Protein AF-A0A2N7IDC4-F1 (afdb_monomer_lite)

Structure (mmCIF, N/CA/C/O backbone):
data_AF-A0A2N7IDC4-F1
#
_entry.id   AF-A0A2N7IDC4-F1
#
loop_
_atom_site.group_PDB
_atom_site.id
_atom_site.type_symbol
_atom_site.label_atom_id
_atom_site.label_alt_id
_atom_site.label_comp_id
_atom_site.label_asym_id
_atom_site.label_entity_id
_atom_site.label_seq_id
_atom_site.pdbx_PDB_ins_code
_atom_site.Cartn_x
_atom_site.Cartn_y
_atom_site.Cartn_z
_atom_site.occupancy
_atom_site.B_iso_or_equiv
_atom_site.auth_seq_id
_atom_site.auth_comp_id
_atom_site.auth_asym_id
_atom_site.auth_atom_id
_atom_site.pdbx_PDB_model_num
ATOM 1 N N . MET A 1 1 ? -10.363 11.374 -8.479 1.00 53.75 1 MET A N 1
ATOM 2 C CA . MET A 1 1 ? -8.932 11.051 -8.692 1.00 53.75 1 MET A CA 1
ATOM 3 C C . MET A 1 1 ? -8.139 11.766 -7.605 1.00 53.75 1 MET A C 1
ATOM 5 O O . MET A 1 1 ? -8.454 12.922 -7.356 1.00 53.75 1 MET A O 1
ATOM 9 N N . LEU A 1 2 ? -7.198 11.102 -6.926 1.00 65.31 2 LEU A N 1
ATOM 10 C CA . LEU A 1 2 ? -6.399 11.725 -5.856 1.00 65.31 2 LEU A CA 1
ATOM 11 C C . LEU A 1 2 ? -5.369 12.713 -6.419 1.00 65.31 2 LEU A C 1
ATOM 13 O O . LEU A 1 2 ? -4.877 12.522 -7.534 1.00 65.31 2 LEU A O 1
ATOM 17 N N . SER A 1 3 ? -5.043 13.756 -5.651 1.00 70.81 3 SER A N 1
ATOM 18 C CA . SER A 1 3 ? -3.990 14.709 -6.014 1.00 70.81 3 SER A CA 1
ATOM 19 C C . SER A 1 3 ? -2.608 14.045 -5.956 1.00 70.81 3 SER A C 1
ATOM 21 O O . SER A 1 3 ? -2.391 13.073 -5.231 1.00 70.81 3 SER A O 1
ATOM 23 N N . ILE A 1 4 ? -1.648 14.584 -6.712 1.00 60.53 4 ILE A N 1
ATOM 24 C CA . ILE A 1 4 ? -0.257 14.095 -6.724 1.00 60.53 4 ILE A CA 1
ATOM 25 C C . ILE A 1 4 ? 0.384 14.217 -5.325 1.00 60.53 4 ILE A C 1
ATOM 27 O O . ILE A 1 4 ? 1.163 13.346 -4.942 1.00 60.53 4 ILE A O 1
ATOM 31 N N . GLY A 1 5 ? -0.005 15.236 -4.547 1.00 64.62 5 GLY A N 1
ATOM 32 C CA . GLY A 1 5 ? 0.456 15.486 -3.175 1.00 64.62 5 GLY A CA 1
ATOM 33 C C . GLY A 1 5 ? -0.291 14.719 -2.076 1.00 64.62 5 GLY A C 1
ATOM 34 O O . GLY A 1 5 ? 0.144 14.726 -0.927 1.00 64.62 5 GLY A O 1
ATOM 35 N N . TRP A 1 6 ? -1.365 13.987 -2.395 1.00 71.88 6 TRP A N 1
ATOM 36 C CA . TRP A 1 6 ? -2.161 13.288 -1.376 1.00 71.88 6 TRP A CA 1
ATOM 37 C C . TRP A 1 6 ? -1.320 12.308 -0.546 1.00 71.88 6 TRP A C 1
ATOM 39 O O . TRP A 1 6 ? -1.539 12.142 0.653 1.00 71.88 6 TRP A O 1
ATOM 49 N N . SER A 1 7 ? -0.323 11.672 -1.166 1.00 60.97 7 SER A N 1
ATOM 50 C CA . SER A 1 7 ? 0.563 10.739 -0.468 1.00 60.97 7 SER A CA 1
ATOM 51 C C . SER A 1 7 ? 1.509 11.437 0.511 1.00 60.97 7 SER A C 1
ATOM 53 O O . SER A 1 7 ? 1.744 10.898 1.586 1.00 60.97 7 SER A O 1
ATOM 55 N N . SER A 1 8 ? 2.044 12.611 0.155 1.00 69.81 8 SER A N 1
ATOM 56 C CA . SER A 1 8 ? 2.935 13.396 1.025 1.00 69.81 8 SER A CA 1
ATOM 57 C C . SER A 1 8 ? 2.194 14.045 2.194 1.00 69.81 8 SER A C 1
ATOM 59 O O . SER A 1 8 ? 2.801 14.363 3.206 1.00 69.81 8 SER A O 1
ATOM 61 N N . GLU A 1 9 ? 0.877 14.199 2.077 1.00 78.50 9 GLU A N 1
ATOM 62 C CA . GLU A 1 9 ? 0.015 14.783 3.109 1.00 78.50 9 GLU A CA 1
ATOM 63 C C . GLU A 1 9 ? -0.577 13.736 4.075 1.00 78.50 9 GLU A C 1
ATOM 65 O O . GLU A 1 9 ? -1.304 14.104 4.993 1.00 78.50 9 GLU A O 1
ATOM 70 N N . SER A 1 10 ? -0.298 12.434 3.898 1.00 72.38 10 SER A N 1
ATOM 71 C CA . SER A 1 10 ? -0.893 11.367 4.732 1.00 72.38 10 SER A CA 1
ATOM 72 C C . SER A 1 10 ? -0.524 11.488 6.206 1.00 72.38 10 SER A C 1
ATOM 74 O O . SER A 1 10 ? -1.392 11.359 7.063 1.00 72.38 10 SER A O 1
ATOM 76 N N . GLU A 1 11 ? 0.729 11.817 6.522 1.00 71.94 11 GLU A N 1
ATOM 77 C CA . GLU A 1 11 ? 1.136 12.029 7.915 1.00 71.94 11 GLU A CA 1
ATOM 78 C C . GLU A 1 11 ? 0.411 13.215 8.553 1.00 71.94 11 GLU A C 1
ATOM 80 O O . GLU A 1 11 ? 0.000 13.131 9.709 1.00 71.94 11 GLU A O 1
ATOM 85 N N . GLN A 1 12 ? 0.210 14.297 7.796 1.00 79.88 12 GLN A N 1
ATOM 86 C CA . GLN A 1 12 ? -0.529 15.454 8.289 1.00 79.88 12 GLN A CA 1
ATOM 87 C C . GLN A 1 12 ? -1.997 15.098 8.533 1.00 79.88 12 GLN A C 1
ATOM 89 O O . GLN A 1 12 ? -2.512 15.398 9.601 1.00 79.88 12 GLN A O 1
ATOM 94 N N . ARG A 1 13 ? -2.648 14.376 7.611 1.00 82.88 13 ARG A N 1
ATOM 95 C CA . ARG A 1 13 ? -4.036 13.928 7.802 1.00 82.88 13 ARG A CA 1
ATOM 96 C C . ARG A 1 13 ? -4.202 13.007 9.002 1.00 82.88 13 ARG A C 1
ATOM 98 O O . ARG A 1 13 ? -5.186 13.133 9.717 1.00 82.88 13 ARG A O 1
ATOM 105 N N . ARG A 1 14 ? -3.247 12.110 9.259 1.00 75.19 14 ARG A N 1
ATOM 106 C CA . ARG A 1 14 ? -3.277 11.262 10.462 1.00 75.19 14 ARG A CA 1
ATOM 107 C C . ARG A 1 14 ? -3.161 12.089 11.732 1.00 75.19 14 ARG A C 1
ATOM 109 O O . ARG A 1 14 ? -3.958 11.890 12.638 1.00 75.19 14 ARG A O 1
ATOM 116 N N . LYS A 1 15 ? -2.232 13.049 11.771 1.00 77.81 15 LYS A N 1
ATOM 117 C CA . LYS A 1 15 ? -2.127 13.986 12.898 1.00 77.81 15 LYS A CA 1
ATOM 118 C C . LYS A 1 15 ? -3.415 14.779 13.085 1.00 77.81 15 LYS A C 1
ATOM 120 O O . LYS A 1 15 ? -3.871 14.925 14.213 1.00 77.81 15 LYS A O 1
ATOM 125 N N . ASP A 1 16 ? -4.022 15.239 11.997 1.00 82.06 16 ASP A N 1
ATOM 126 C CA . ASP A 1 16 ? -5.286 15.967 12.052 1.00 82.06 16 ASP A CA 1
ATOM 127 C C . ASP A 1 16 ? -6.425 15.072 12.570 1.00 82.06 16 ASP A C 1
ATOM 129 O O . ASP A 1 16 ? -7.228 15.538 13.373 1.00 82.06 16 ASP A O 1
ATOM 133 N N . LEU A 1 17 ? -6.476 13.791 12.181 1.00 82.25 17 LEU A N 1
ATOM 134 C CA . LEU A 1 17 ? -7.442 12.808 12.693 1.00 82.25 17 LEU A CA 1
ATOM 135 C C . LEU A 1 17 ? -7.215 12.483 14.175 1.00 82.25 17 LEU A C 1
ATOM 137 O O . LEU A 1 17 ? -8.173 12.346 14.930 1.00 82.25 17 LEU A O 1
ATOM 141 N N . GLU A 1 18 ? -5.963 12.376 14.613 1.00 79.19 18 GLU A N 1
ATOM 142 C CA . GLU A 1 18 ? -5.613 12.155 16.021 1.00 79.19 18 GLU A CA 1
ATOM 143 C C . GLU A 1 18 ? -5.957 13.370 16.894 1.00 79.19 18 GLU A C 1
ATOM 145 O O . GLU A 1 18 ? -6.423 13.207 18.020 1.00 79.19 18 GLU A O 1
ATOM 150 N N . GLN A 1 19 ? -5.761 14.586 16.376 1.00 81.00 19 GLN A N 1
ATOM 151 C CA . GLN A 1 19 ? -6.023 15.828 17.108 1.00 81.00 19 GLN A CA 1
ATOM 152 C C . GLN A 1 19 ? -7.502 16.215 17.123 1.00 81.00 19 GLN A C 1
ATOM 154 O O . GLN A 1 19 ? -8.015 16.639 18.158 1.00 81.00 19 GLN A O 1
ATOM 159 N N . ASN A 1 20 ? -8.187 16.087 15.986 1.00 85.44 20 ASN A N 1
ATOM 160 C CA . ASN A 1 20 ? -9.556 16.579 15.811 1.00 85.44 20 ASN A CA 1
ATOM 161 C C . ASN A 1 20 ? -10.607 15.462 15.881 1.00 85.44 20 ASN A C 1
ATOM 163 O O . ASN A 1 20 ? -11.802 15.742 15.997 1.00 85.44 20 ASN A O 1
ATOM 167 N N . GLY A 1 21 ? -10.178 14.200 15.849 1.00 86.50 21 GLY A N 1
ATOM 168 C CA . GLY A 1 21 ? -11.060 13.047 15.760 1.00 86.50 21 GLY A CA 1
ATOM 169 C C . GLY A 1 21 ? -11.635 12.850 14.358 1.00 86.50 21 GLY A C 1
ATOM 170 O O . GLY A 1 21 ? -11.303 13.544 13.400 1.00 86.50 21 GLY A O 1
ATOM 171 N N . LEU A 1 22 ? -12.529 11.871 14.253 1.00 91.06 22 LEU A N 1
ATOM 172 C CA . LEU A 1 22 ? -13.258 11.547 13.032 1.00 91.06 22 LEU A CA 1
ATOM 173 C C . LEU A 1 22 ? -14.748 11.489 13.364 1.00 91.06 22 LEU A C 1
ATOM 175 O O . LEU A 1 22 ? -15.145 10.762 14.281 1.00 91.06 22 LEU A O 1
ATOM 179 N N . SER A 1 23 ? -15.582 12.235 12.641 1.00 92.50 23 SER A N 1
ATOM 180 C CA . SER A 1 23 ? -17.032 12.142 12.815 1.00 92.50 23 SER A CA 1
ATOM 181 C C . SER A 1 23 ? -17.615 10.918 12.100 1.00 92.50 23 SER A C 1
ATOM 183 O O . SER A 1 23 ? -17.030 10.357 11.174 1.00 92.50 23 SER A O 1
ATOM 185 N N . ILE A 1 24 ? -18.823 10.514 12.504 1.00 91.62 24 ILE A N 1
ATOM 186 C CA . ILE A 1 24 ? -19.548 9.389 11.891 1.00 91.62 24 ILE A CA 1
ATOM 187 C C . ILE A 1 24 ? -19.813 9.626 10.396 1.00 91.62 24 ILE A C 1
ATOM 189 O O . ILE A 1 24 ? -19.602 8.728 9.586 1.00 91.62 24 ILE A O 1
ATOM 193 N N . ASN A 1 25 ? -20.203 10.842 10.015 1.00 91.19 25 ASN A N 1
ATOM 194 C CA . ASN A 1 25 ? -20.510 11.161 8.620 1.00 91.19 25 ASN A CA 1
ATOM 195 C C . ASN A 1 25 ? -19.252 11.151 7.739 1.00 91.19 25 ASN A C 1
ATOM 197 O O . ASN A 1 25 ? -19.292 10.659 6.612 1.00 91.19 25 ASN A O 1
ATOM 201 N N . GLU A 1 26 ? -18.132 11.664 8.254 1.00 91.44 26 GLU A N 1
ATOM 202 C CA . GLU A 1 26 ? -16.846 11.625 7.549 1.00 91.44 26 GLU A CA 1
ATOM 203 C C . GLU A 1 26 ? -16.351 10.190 7.388 1.00 91.44 26 GLU A C 1
ATOM 205 O O . GLU A 1 26 ? -15.958 9.803 6.290 1.00 91.44 26 GLU A O 1
ATOM 210 N N . ALA A 1 27 ? -16.442 9.382 8.449 1.00 92.12 27 ALA A N 1
ATOM 211 C CA . ALA A 1 27 ? -16.095 7.967 8.408 1.00 92.12 27 ALA A CA 1
ATOM 212 C C . ALA A 1 27 ? -16.864 7.228 7.303 1.00 92.12 27 ALA A C 1
ATOM 214 O O . ALA A 1 27 ? -16.251 6.576 6.461 1.00 92.12 27 ALA A O 1
ATOM 215 N N . GLN A 1 28 ? -18.192 7.372 7.268 1.00 94.25 28 GLN A N 1
ATOM 216 C CA . GLN A 1 28 ? -19.045 6.720 6.268 1.00 94.25 28 GLN A CA 1
ATOM 217 C C . GLN A 1 28 ? -18.724 7.187 4.840 1.00 94.25 28 GLN A C 1
ATOM 219 O O . GLN A 1 28 ? -18.561 6.366 3.938 1.00 94.25 28 GLN A O 1
ATOM 224 N N . SER A 1 29 ? -18.561 8.499 4.639 1.00 91.06 29 SER A N 1
ATOM 225 C CA . SER A 1 29 ? -18.195 9.073 3.336 1.00 91.06 29 SER A CA 1
ATOM 226 C C . SER A 1 29 ? -16.859 8.521 2.824 1.00 91.06 29 SER A C 1
ATOM 228 O O . SER A 1 29 ? -16.748 8.096 1.672 1.00 91.06 29 SER A O 1
ATOM 230 N N . CYS A 1 30 ? -15.851 8.463 3.696 1.00 89.62 30 CYS A N 1
ATOM 231 C CA . CYS A 1 30 ? -14.527 7.951 3.364 1.00 89.62 30 CYS A CA 1
ATOM 232 C C . CYS A 1 30 ? -14.528 6.441 3.105 1.00 89.62 30 CYS A C 1
ATOM 234 O O . CYS A 1 30 ? -13.915 6.001 2.133 1.00 89.62 30 CYS A O 1
ATOM 236 N N . LEU A 1 31 ? -15.232 5.649 3.920 1.00 91.62 31 LEU A N 1
ATOM 237 C CA . LEU A 1 31 ? -15.368 4.203 3.713 1.00 91.62 31 LEU A CA 1
ATOM 238 C C . LEU A 1 31 ? -16.042 3.895 2.371 1.00 91.62 31 LEU A C 1
ATOM 2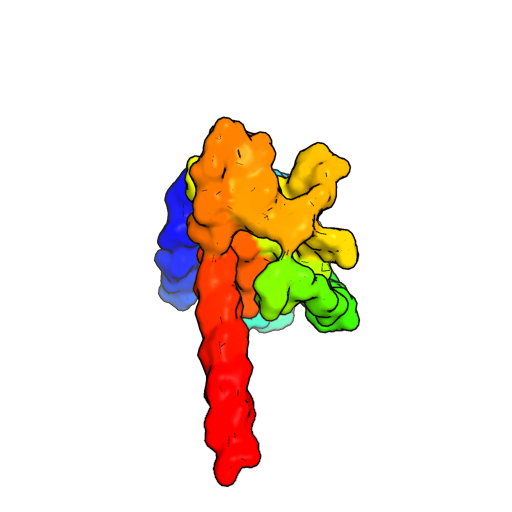40 O O . LEU A 1 31 ? -15.555 3.043 1.628 1.00 91.62 31 LEU A O 1
ATOM 244 N N . GLY A 1 32 ? -17.063 4.663 1.982 1.00 86.94 32 GLY A N 1
ATOM 245 C CA . GLY A 1 32 ? -17.712 4.544 0.671 1.00 86.94 32 GLY A CA 1
ATOM 246 C C . GLY A 1 32 ? -16.760 4.696 -0.528 1.00 86.94 32 GLY A C 1
ATOM 247 O O . GLY A 1 32 ? -17.059 4.229 -1.628 1.00 86.94 32 GLY A O 1
ATOM 248 N N . MET A 1 33 ? -15.570 5.278 -0.339 1.00 85.12 33 MET A N 1
ATOM 249 C CA . MET A 1 33 ? -14.559 5.392 -1.395 1.00 85.12 33 MET A CA 1
ATOM 250 C C . MET A 1 33 ? -13.775 4.097 -1.650 1.00 85.12 33 MET A C 1
ATOM 252 O O . MET A 1 33 ? -13.015 4.050 -2.624 1.00 85.12 33 MET A O 1
ATOM 256 N N . TYR A 1 34 ? -13.944 3.049 -0.834 1.00 82.62 34 TYR A N 1
ATOM 257 C CA . TYR A 1 34 ? -13.138 1.823 -0.897 1.00 82.62 34 TYR A CA 1
ATOM 258 C C . TYR A 1 34 ? -13.169 1.126 -2.263 1.00 82.62 34 TYR A C 1
ATOM 260 O O . TYR A 1 34 ? -12.155 0.625 -2.736 1.00 82.62 34 TYR A O 1
ATOM 268 N N . ARG A 1 35 ? -14.309 1.147 -2.958 1.00 77.12 35 ARG A N 1
ATOM 269 C CA . ARG A 1 35 ? -14.458 0.501 -4.277 1.00 77.12 35 ARG A CA 1
ATOM 270 C C . ARG A 1 35 ? -14.089 1.407 -5.452 1.00 77.12 35 ARG A C 1
ATOM 272 O O . ARG A 1 35 ? -14.395 1.104 -6.602 1.00 77.12 35 ARG A O 1
ATOM 279 N N . THR A 1 36 ? -13.444 2.538 -5.182 1.00 76.44 36 THR A N 1
ATOM 280 C CA . THR A 1 36 ? -13.086 3.535 -6.196 1.00 76.44 36 THR A CA 1
ATOM 281 C C . THR A 1 36 ? -11.571 3.627 -6.378 1.00 76.44 36 THR A C 1
ATOM 283 O O . THR A 1 36 ? -10.784 3.109 -5.591 1.00 76.44 36 THR A O 1
ATOM 286 N N . SER A 1 37 ? -11.121 4.397 -7.373 1.00 61.62 37 SER A N 1
ATOM 287 C CA . SER A 1 37 ? -9.696 4.742 -7.536 1.00 61.62 37 SER A CA 1
ATOM 288 C C . SER A 1 37 ? -9.094 5.531 -6.355 1.00 61.62 37 SER A C 1
ATOM 290 O O . SER A 1 37 ? -7.909 5.849 -6.366 1.00 61.62 37 SER A O 1
ATOM 292 N N . VAL A 1 38 ? -9.923 5.931 -5.387 1.00 73.75 38 VAL A N 1
ATOM 293 C CA . VAL A 1 38 ? -9.593 6.755 -4.215 1.00 73.75 38 VAL A CA 1
ATOM 294 C C . VAL A 1 38 ? -9.629 5.903 -2.927 1.00 73.75 38 VAL A C 1
ATOM 296 O O . VAL A 1 38 ? -9.590 6.431 -1.820 1.00 73.75 38 VAL A O 1
ATOM 299 N N . TYR A 1 39 ? -9.637 4.571 -3.061 1.00 75.19 39 TYR A N 1
ATOM 300 C CA . TYR A 1 39 ? -9.679 3.623 -1.943 1.00 75.19 39 TYR A CA 1
ATOM 301 C C . TYR A 1 39 ? -8.632 3.818 -0.829 1.00 75.19 39 TYR A C 1
ATOM 303 O O . TYR A 1 39 ? -8.949 3.455 0.302 1.00 75.19 39 TYR A O 1
ATOM 311 N N . PRO A 1 40 ? -7.423 4.387 -1.057 1.00 81.56 40 PRO A N 1
ATOM 312 C CA . PRO A 1 40 ? -6.467 4.586 0.032 1.00 81.56 40 PRO A CA 1
ATOM 313 C C . PRO A 1 40 ? -6.995 5.471 1.170 1.00 81.56 40 PRO A C 1
ATOM 315 O O . PRO A 1 40 ? -6.569 5.295 2.306 1.00 81.56 40 PRO A O 1
ATOM 318 N N . ILE A 1 41 ? -7.945 6.376 0.890 1.00 83.81 41 ILE A N 1
ATOM 319 C CA . ILE A 1 41 ? -8.639 7.154 1.929 1.00 83.81 41 ILE A CA 1
ATOM 320 C C . ILE A 1 41 ? -9.448 6.226 2.842 1.00 83.81 41 ILE A C 1
ATOM 322 O O . ILE A 1 41 ? -9.366 6.340 4.061 1.00 83.81 41 ILE A O 1
ATOM 326 N N . ALA A 1 42 ? -10.201 5.290 2.258 1.00 86.50 42 ALA A N 1
ATOM 327 C CA . ALA A 1 42 ? -11.012 4.340 3.013 1.00 86.50 42 ALA A CA 1
ATOM 328 C C . ALA A 1 42 ? -10.145 3.451 3.915 1.00 86.50 42 ALA A C 1
ATOM 330 O O . ALA A 1 42 ? -10.523 3.182 5.048 1.00 86.50 42 ALA A O 1
ATOM 331 N N . THR A 1 43 ? -8.968 3.037 3.436 1.00 87.44 43 THR A N 1
ATOM 332 C CA . THR A 1 43 ? -8.012 2.253 4.233 1.00 87.44 43 THR A CA 1
ATOM 333 C C . THR A 1 43 ? -7.428 3.065 5.393 1.00 87.44 43 THR A C 1
ATOM 335 O O . THR A 1 43 ? -7.424 2.577 6.515 1.00 87.44 43 THR A O 1
ATOM 338 N N . GLU A 1 44 ? -7.003 4.313 5.157 1.00 86.25 44 GLU A N 1
ATOM 339 C CA . GLU A 1 44 ? -6.479 5.210 6.209 1.00 86.25 44 GLU A CA 1
ATOM 340 C C . GLU A 1 44 ? -7.533 5.462 7.305 1.00 86.25 44 GLU A C 1
ATOM 342 O O . GLU A 1 44 ? -7.235 5.412 8.498 1.00 86.25 44 GLU A O 1
ATOM 347 N N . VAL A 1 45 ? -8.792 5.655 6.903 1.00 90.12 45 VAL A N 1
ATOM 348 C CA . VAL A 1 45 ? -9.920 5.824 7.827 1.00 90.12 45 VAL A CA 1
ATOM 349 C C . VAL A 1 45 ? -10.258 4.535 8.575 1.00 90.12 45 VAL A C 1
ATOM 351 O O . VAL A 1 45 ? -10.517 4.584 9.777 1.00 90.12 45 VAL A O 1
ATOM 354 N N . ALA A 1 46 ? -10.233 3.386 7.902 1.00 91.31 46 ALA A N 1
ATOM 355 C CA . ALA A 1 46 ? -10.442 2.095 8.546 1.00 91.31 46 ALA A CA 1
ATOM 356 C C . ALA A 1 46 ? -9.384 1.829 9.627 1.00 91.31 46 ALA A C 1
ATOM 358 O O . ALA A 1 46 ? -9.747 1.471 10.746 1.00 91.31 46 ALA A O 1
ATOM 359 N N . ASP A 1 47 ? -8.104 2.087 9.338 1.00 88.25 47 ASP A N 1
ATOM 360 C CA . ASP A 1 47 ? -7.008 1.951 10.307 1.00 88.25 47 ASP A CA 1
ATOM 361 C C . ASP A 1 47 ? -7.236 2.837 11.544 1.0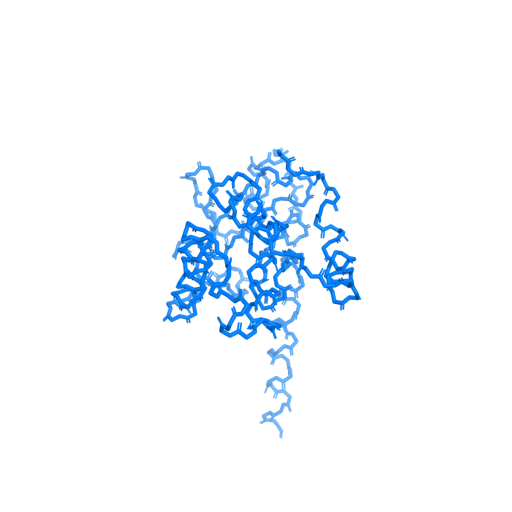0 88.25 47 ASP A C 1
ATOM 363 O O . ASP A 1 47 ? -7.080 2.382 12.684 1.00 88.25 47 ASP A O 1
ATOM 367 N N . PHE A 1 48 ? -7.667 4.088 11.337 1.00 89.81 48 PHE A N 1
ATOM 368 C CA . PHE A 1 48 ? -8.009 4.991 12.435 1.00 89.81 48 PHE A CA 1
ATOM 369 C C . PHE A 1 48 ? -9.179 4.457 13.272 1.00 89.81 48 PHE A C 1
ATOM 371 O O . PHE A 1 48 ? -9.092 4.444 14.501 1.00 89.81 48 PHE A O 1
ATOM 378 N N . ILE A 1 49 ? -10.256 3.992 12.629 1.00 93.06 49 ILE A N 1
ATOM 379 C CA . ILE A 1 49 ? -11.426 3.423 13.312 1.00 93.06 49 ILE A CA 1
ATOM 380 C C . ILE A 1 49 ? -11.015 2.201 14.137 1.00 93.06 49 ILE A C 1
ATOM 382 O O . ILE A 1 49 ? -11.342 2.144 15.319 1.00 93.06 49 ILE A O 1
ATOM 386 N N . PHE A 1 50 ? -10.261 1.257 13.571 1.00 90.88 50 PHE A N 1
ATOM 387 C CA . PHE A 1 50 ? -9.824 0.063 14.303 1.00 90.88 50 PHE A CA 1
ATOM 388 C C . PHE A 1 50 ? -8.941 0.383 15.508 1.00 90.88 50 PHE A C 1
ATOM 390 O O . PHE A 1 50 ? -8.994 -0.329 16.508 1.00 90.88 50 PHE A O 1
ATOM 397 N N . SER A 1 51 ? -8.158 1.456 15.424 1.00 88.00 51 SER A N 1
ATOM 398 C CA . SER A 1 51 ? -7.239 1.851 16.491 1.00 88.00 51 SER A CA 1
ATOM 399 C C . SER A 1 51 ? -7.917 2.663 17.600 1.00 88.00 51 SER A C 1
ATOM 401 O O . SER A 1 51 ? -7.468 2.621 18.742 1.00 88.00 51 SER A O 1
ATOM 403 N N . ASN A 1 52 ? -8.988 3.402 17.284 1.00 90.12 52 ASN A N 1
ATOM 404 C CA . ASN A 1 52 ? -9.527 4.433 18.181 1.00 90.12 52 ASN A CA 1
ATOM 405 C C . ASN A 1 52 ? -11.002 4.252 18.555 1.00 90.12 52 ASN A C 1
ATOM 407 O O . ASN A 1 52 ? -11.455 4.800 19.561 1.00 90.12 52 ASN A O 1
ATOM 411 N N . TRP A 1 53 ? -11.795 3.531 17.761 1.00 92.88 53 TRP A N 1
ATOM 412 C CA . TRP A 1 53 ? -13.228 3.394 18.009 1.00 92.88 53 TRP A CA 1
ATOM 413 C C . TRP A 1 53 ? -13.558 2.095 18.736 1.00 92.88 53 TRP A C 1
ATOM 415 O O . TRP A 1 53 ? -13.237 0.996 18.296 1.00 92.88 53 TRP A O 1
ATOM 425 N N . GLY A 1 54 ? -14.315 2.218 19.827 1.00 91.38 54 GLY A N 1
ATOM 426 C CA . GLY A 1 54 ? -14.944 1.069 20.472 1.00 91.38 54 GLY A CA 1
ATOM 427 C C . GLY A 1 54 ? -16.152 0.542 19.687 1.00 91.38 54 GLY A C 1
ATOM 428 O O . GLY A 1 54 ? -16.763 1.254 18.886 1.00 91.38 54 GLY A O 1
ATOM 429 N N . ALA A 1 55 ? -16.579 -0.684 20.003 1.00 91.88 55 ALA A N 1
ATOM 430 C CA . ALA A 1 55 ? -17.685 -1.373 19.325 1.00 91.88 55 ALA A CA 1
ATOM 431 C C . ALA A 1 55 ? -18.985 -0.548 19.232 1.00 91.88 55 ALA A C 1
ATOM 433 O O . ALA A 1 55 ? -19.693 -0.608 18.229 1.00 91.88 55 ALA A O 1
ATOM 434 N N . ARG A 1 56 ? -19.290 0.271 20.250 1.00 91.81 56 ARG A N 1
ATOM 435 C CA . ARG A 1 56 ? -20.470 1.155 20.245 1.00 91.81 56 ARG A CA 1
ATOM 436 C C . ARG A 1 56 ? -20.410 2.214 19.150 1.00 91.81 56 ARG A C 1
ATOM 438 O O . ARG A 1 56 ? -21.441 2.524 18.575 1.00 91.81 56 ARG A O 1
ATOM 445 N N . MET A 1 57 ? -19.233 2.772 18.879 1.00 92.81 57 MET A N 1
ATOM 446 C CA . MET A 1 57 ? -19.058 3.773 17.826 1.00 92.81 57 MET A CA 1
ATOM 447 C C . MET A 1 57 ? -19.147 3.124 16.447 1.00 92.81 57 MET A C 1
ATOM 449 O O . MET A 1 57 ? -19.869 3.625 15.590 1.00 92.81 57 MET A O 1
ATOM 453 N N . VAL A 1 58 ? -18.529 1.953 16.270 1.00 94.56 58 VAL A N 1
ATOM 454 C CA . VAL A 1 58 ? -18.645 1.160 15.033 1.00 94.56 58 VAL A CA 1
ATOM 455 C C . VAL A 1 58 ? -20.104 0.799 14.737 1.00 94.56 58 VAL A C 1
ATOM 457 O O . VAL A 1 58 ? -20.553 0.919 13.600 1.00 94.56 58 VAL A O 1
ATOM 460 N N . ALA A 1 59 ? -20.888 0.438 15.757 1.00 93.56 59 ALA A N 1
ATOM 461 C CA . ALA A 1 59 ? -22.309 0.127 15.601 1.00 93.56 59 ALA A CA 1
ATOM 462 C C . ALA A 1 59 ? -23.160 1.315 15.107 1.00 93.56 59 ALA A C 1
ATOM 464 O O . ALA A 1 59 ? -24.259 1.094 14.599 1.00 93.56 59 ALA A O 1
ATOM 465 N N . ARG A 1 60 ? -22.672 2.559 15.237 1.00 94.88 60 ARG A N 1
ATOM 466 C CA . ARG A 1 60 ? -23.371 3.764 14.759 1.00 94.88 60 ARG A CA 1
ATOM 467 C C . ARG A 1 60 ? -23.150 4.056 13.276 1.00 94.88 60 ARG A C 1
ATOM 469 O O . ARG A 1 60 ? -23.908 4.851 12.734 1.00 94.88 60 ARG A O 1
ATOM 476 N N . LEU A 1 61 ? -22.154 3.438 12.638 1.00 95.81 61 LEU A N 1
ATOM 477 C CA . LEU A 1 61 ? -21.999 3.491 11.182 1.00 95.81 61 LEU A CA 1
ATOM 478 C C . LEU A 1 61 ? -23.211 2.837 10.513 1.00 95.81 61 LEU A C 1
ATOM 480 O O . LEU A 1 61 ? -23.820 1.938 11.095 1.00 95.81 61 LEU A O 1
ATOM 484 N N . ASP A 1 62 ? -23.549 3.236 9.290 1.00 95.81 62 ASP A N 1
ATOM 485 C CA . ASP A 1 62 ? -24.556 2.524 8.501 1.00 95.81 62 ASP A CA 1
ATOM 486 C C . ASP A 1 62 ? -24.089 1.098 8.135 1.00 95.81 62 ASP A C 1
ATOM 488 O O . ASP A 1 62 ? -22.921 0.734 8.301 1.00 95.81 62 ASP A O 1
ATOM 492 N N . LYS A 1 63 ? -25.018 0.257 7.665 1.00 95.19 63 LYS A N 1
ATOM 493 C CA . LYS A 1 63 ? -24.721 -1.147 7.355 1.00 95.19 63 LYS A CA 1
ATOM 494 C C . LYS A 1 63 ? -23.633 -1.296 6.286 1.00 95.19 63 LYS A C 1
ATOM 496 O O . LYS A 1 63 ? -22.726 -2.092 6.489 1.00 95.19 63 LYS A O 1
ATOM 501 N N . GLU A 1 64 ? -23.716 -0.537 5.200 1.00 94.06 64 GLU A N 1
ATOM 502 C CA . GLU A 1 64 ? -22.771 -0.622 4.085 1.00 94.06 64 GLU A CA 1
ATOM 503 C C . GLU A 1 64 ? -21.366 -0.208 4.529 1.00 94.06 64 GLU A C 1
ATOM 505 O O . GLU A 1 64 ? -20.398 -0.917 4.268 1.00 94.06 64 GLU A O 1
ATOM 510 N N . SER A 1 65 ? -21.258 0.877 5.295 1.00 94.56 65 SER A N 1
ATOM 511 C CA . SER A 1 65 ? -19.985 1.331 5.854 1.00 94.56 65 SER A CA 1
ATOM 512 C C . SER A 1 65 ? -19.356 0.300 6.795 1.00 94.56 65 SER A C 1
ATOM 514 O O . SER A 1 65 ? -18.142 0.105 6.761 1.00 94.56 65 SER A O 1
ATOM 516 N N . ARG A 1 66 ? -20.154 -0.397 7.620 1.00 96.00 66 ARG A N 1
ATOM 517 C CA . ARG A 1 66 ? -19.640 -1.497 8.457 1.00 96.00 66 ARG A CA 1
ATOM 518 C C . ARG A 1 66 ? -19.177 -2.682 7.617 1.00 96.00 66 ARG A C 1
ATOM 520 O O . ARG A 1 66 ? -18.114 -3.222 7.901 1.00 96.00 66 ARG A O 1
ATOM 527 N N . ASP A 1 67 ? -19.947 -3.064 6.603 1.00 93.56 67 ASP A N 1
ATOM 528 C CA . ASP A 1 67 ? -19.593 -4.170 5.711 1.00 93.56 67 ASP A CA 1
ATOM 529 C C . ASP A 1 67 ? -18.259 -3.870 5.000 1.00 93.56 67 ASP A C 1
ATOM 531 O O . ASP A 1 67 ? -17.367 -4.715 4.987 1.00 93.56 67 ASP A O 1
ATOM 535 N N . ILE A 1 68 ? -18.067 -2.636 4.516 1.00 92.62 68 ILE A N 1
ATOM 536 C CA . ILE A 1 68 ? -16.800 -2.178 3.921 1.00 92.62 68 ILE A CA 1
ATOM 537 C C . ILE A 1 68 ? -15.660 -2.174 4.946 1.00 92.62 68 ILE A C 1
ATOM 539 O O . ILE A 1 68 ? -14.554 -2.615 4.638 1.00 92.62 68 ILE A O 1
ATOM 543 N N . LEU A 1 69 ? -15.905 -1.678 6.161 1.00 93.88 69 LEU A N 1
ATOM 544 C CA . LEU A 1 69 ? -14.900 -1.655 7.223 1.00 93.88 69 LEU A CA 1
ATOM 545 C C . LEU A 1 69 ? -14.365 -3.072 7.494 1.00 93.88 69 LEU A C 1
ATOM 547 O O . LEU A 1 69 ? -13.152 -3.275 7.532 1.00 93.88 69 LEU A O 1
ATOM 551 N N . PHE A 1 70 ? -15.252 -4.062 7.613 1.00 91.56 70 PHE A N 1
ATOM 552 C CA . PHE A 1 70 ? -14.848 -5.456 7.803 1.00 91.56 70 PHE A CA 1
ATOM 553 C C . PHE A 1 70 ? -14.254 -6.092 6.537 1.00 91.56 70 PHE A C 1
ATOM 555 O O . PHE A 1 70 ? -13.312 -6.868 6.650 1.00 91.56 70 PHE A O 1
ATOM 562 N N . GLU A 1 71 ? -14.696 -5.709 5.336 1.00 89.25 71 GLU A N 1
ATOM 563 C CA . GLU A 1 71 ? -14.061 -6.118 4.072 1.00 89.25 71 GLU A CA 1
ATOM 564 C C . GLU A 1 71 ? -12.583 -5.679 4.019 1.00 89.25 71 GLU A C 1
ATOM 566 O O . GLU A 1 71 ? -11.708 -6.455 3.618 1.00 89.25 71 GLU A O 1
ATOM 571 N N . ILE A 1 72 ? -12.283 -4.461 4.486 1.00 87.19 72 ILE A N 1
ATOM 572 C CA . ILE A 1 72 ? -10.912 -3.945 4.617 1.00 87.19 72 ILE A CA 1
ATOM 573 C C . ILE A 1 72 ? -10.117 -4.768 5.639 1.00 87.19 72 ILE A C 1
ATOM 575 O O . ILE A 1 72 ? -8.977 -5.146 5.362 1.00 87.19 72 ILE A O 1
ATOM 579 N N . TYR A 1 73 ? -10.712 -5.072 6.795 1.00 86.19 73 TYR A N 1
ATOM 580 C CA . TYR A 1 73 ? -10.073 -5.883 7.835 1.00 86.19 73 TYR A CA 1
ATOM 581 C C . TYR A 1 73 ? -9.713 -7.284 7.339 1.00 86.19 73 TYR A C 1
ATOM 583 O O . TYR A 1 73 ? -8.555 -7.692 7.421 1.00 86.19 73 TYR A O 1
ATOM 591 N N . ASP A 1 74 ? -10.681 -7.992 6.759 1.00 81.19 74 ASP A N 1
ATOM 592 C CA . ASP A 1 74 ? -10.491 -9.348 6.247 1.00 81.19 74 ASP A CA 1
ATOM 593 C C . ASP A 1 74 ? -9.464 -9.376 5.117 1.00 81.19 74 ASP A C 1
ATOM 595 O O . ASP A 1 74 ? -8.658 -10.303 5.020 1.00 81.19 74 ASP A O 1
ATOM 599 N N . SER A 1 75 ? -9.455 -8.343 4.271 1.00 76.31 75 SER A N 1
ATOM 600 C CA . SER A 1 75 ? -8.423 -8.178 3.252 1.00 76.31 75 SER A CA 1
ATOM 601 C C . SER A 1 75 ? -7.044 -8.055 3.899 1.00 76.31 75 SER A C 1
ATOM 603 O O . SER A 1 75 ? -6.122 -8.761 3.497 1.00 76.31 75 SER A O 1
ATOM 605 N N . ASN A 1 76 ? -6.896 -7.234 4.941 1.00 70.12 76 ASN A N 1
ATOM 606 C CA . ASN A 1 76 ? -5.632 -7.070 5.660 1.00 70.12 76 ASN A CA 1
ATOM 607 C C . ASN A 1 76 ? -5.178 -8.363 6.369 1.00 70.12 76 ASN A C 1
ATOM 609 O O . ASN A 1 76 ? -3.991 -8.687 6.323 1.00 70.12 76 ASN A O 1
ATOM 613 N N . GLU A 1 77 ? -6.092 -9.134 6.963 1.00 63.94 77 GLU A N 1
ATOM 614 C CA . GLU A 1 77 ? -5.788 -10.415 7.626 1.00 63.94 77 GLU A CA 1
ATOM 615 C C . GLU A 1 77 ? -5.449 -11.540 6.630 1.00 63.94 77 GLU A C 1
ATOM 617 O O . GLU A 1 77 ? -4.493 -12.297 6.839 1.00 63.94 77 GLU A O 1
ATOM 622 N N . LYS A 1 78 ? -6.129 -11.610 5.478 1.00 56.97 78 LYS A N 1
ATOM 623 C CA . LYS A 1 78 ? -5.718 -12.487 4.363 1.00 56.97 78 LYS A CA 1
ATOM 624 C C . LYS A 1 78 ? -4.332 -12.114 3.842 1.00 56.97 78 LYS A C 1
ATOM 626 O O . LYS A 1 78 ? -3.495 -12.981 3.610 1.00 56.97 78 LYS A O 1
ATOM 631 N N . THR A 1 79 ? -4.037 -10.815 3.771 1.00 52.28 79 THR A N 1
ATOM 632 C CA . THR A 1 79 ? -2.701 -10.332 3.393 1.00 52.28 79 THR A CA 1
ATOM 633 C C . THR A 1 79 ? -1.635 -10.646 4.450 1.00 52.28 79 THR A C 1
ATOM 635 O O . THR A 1 79 ? -0.457 -10.541 4.131 1.00 52.28 79 THR A O 1
ATOM 638 N N . LYS A 1 80 ? -1.986 -11.014 5.694 1.00 51.53 80 LYS A N 1
ATOM 639 C CA . LYS A 1 80 ? -1.031 -11.470 6.727 1.00 51.53 80 LYS A CA 1
ATOM 640 C C . LYS A 1 80 ? -0.821 -12.986 6.720 1.00 51.53 80 LYS A C 1
ATOM 642 O O . LYS A 1 80 ? 0.296 -13.431 6.965 1.00 51.53 80 LYS A O 1
ATOM 647 N N . SER A 1 81 ? -1.865 -13.768 6.448 1.00 45.09 81 SER A N 1
ATOM 648 C CA . SER A 1 81 ? -1.836 -15.238 6.543 1.00 45.09 81 SER A CA 1
ATOM 649 C C . SER A 1 81 ? -1.241 -15.949 5.316 1.00 45.09 81 SER A C 1
ATOM 651 O O . SER A 1 81 ? -0.773 -17.075 5.452 1.00 45.09 81 SER A O 1
ATOM 653 N N . GLU A 1 82 ? -1.147 -15.286 4.156 1.00 50.28 82 GLU A N 1
ATOM 654 C CA . GLU A 1 82 ? -0.565 -15.845 2.917 1.00 50.28 82 GLU A CA 1
ATOM 655 C C . GLU A 1 82 ? 0.706 -15.108 2.441 1.00 50.28 82 GLU A C 1
ATOM 657 O O . GLU A 1 82 ? 0.964 -14.969 1.244 1.00 50.28 82 GLU A O 1
ATOM 662 N N . GLN A 1 83 ? 1.534 -14.611 3.363 1.00 60.91 83 GLN A N 1
ATOM 663 C CA . GLN A 1 83 ? 2.744 -13.841 3.039 1.00 60.91 83 GLN A CA 1
ATOM 664 C C . GLN A 1 83 ? 3.903 -14.704 2.513 1.00 60.91 83 GLN A C 1
ATOM 666 O O . GLN A 1 83 ? 4.978 -14.780 3.106 1.00 60.91 83 GLN A O 1
ATOM 671 N N . SER A 1 84 ? 3.710 -15.330 1.353 1.00 78.12 84 SER A N 1
ATOM 672 C CA . SER A 1 84 ? 4.813 -15.914 0.589 1.00 78.12 84 SER A CA 1
ATOM 673 C C . SER A 1 84 ? 5.758 -14.800 0.141 1.00 78.12 84 SER A C 1
ATOM 675 O O . SER A 1 84 ? 5.331 -13.812 -0.462 1.00 78.12 84 SER A O 1
ATOM 677 N N . LEU A 1 85 ? 7.044 -14.943 0.457 1.00 87.88 85 LEU A N 1
ATOM 678 C CA . LEU A 1 85 ? 8.077 -14.009 0.025 1.00 87.88 85 LEU A CA 1
ATOM 679 C C . LEU A 1 85 ? 8.551 -14.352 -1.385 1.00 87.88 85 LEU A C 1
ATOM 681 O O . LEU A 1 85 ? 8.839 -15.504 -1.702 1.00 87.88 85 LEU A O 1
ATOM 685 N N . VAL A 1 86 ? 8.684 -13.320 -2.207 1.00 90.56 86 VAL A N 1
ATOM 686 C CA . VAL A 1 86 ? 9.285 -13.368 -3.534 1.00 90.56 86 VAL A CA 1
ATOM 687 C C . VAL A 1 86 ? 10.529 -12.493 -3.511 1.00 90.56 86 VAL A C 1
ATOM 689 O O . VAL A 1 86 ? 10.490 -11.322 -3.124 1.00 90.56 86 VAL A O 1
ATOM 692 N N . THR A 1 87 ? 11.654 -13.067 -3.921 1.00 92.44 87 THR A N 1
ATOM 693 C CA . THR A 1 87 ? 12.939 -12.370 -3.923 1.00 92.44 87 THR A CA 1
ATOM 694 C C . THR A 1 87 ? 13.166 -11.696 -5.269 1.00 92.44 87 THR A C 1
ATOM 696 O O . THR A 1 87 ? 13.375 -12.358 -6.284 1.00 92.44 87 THR A O 1
ATOM 699 N N . ILE A 1 88 ? 13.201 -10.364 -5.281 1.00 93.56 88 ILE A N 1
ATOM 700 C CA . ILE A 1 88 ? 13.547 -9.575 -6.465 1.00 93.56 88 ILE A CA 1
ATOM 701 C C . ILE A 1 88 ? 14.985 -9.100 -6.315 1.00 93.56 88 ILE A C 1
ATOM 703 O O . ILE A 1 88 ? 15.284 -8.262 -5.466 1.00 93.56 88 ILE A O 1
ATOM 707 N N . LYS A 1 89 ? 15.893 -9.635 -7.142 1.00 91.44 89 LYS A N 1
ATOM 708 C CA . LYS A 1 89 ? 17.325 -9.270 -7.134 1.00 91.44 89 LYS A CA 1
ATOM 709 C C . LYS A 1 89 ? 17.959 -9.306 -5.729 1.00 91.44 89 LYS A C 1
ATOM 711 O O . LYS A 1 89 ? 18.748 -8.436 -5.382 1.00 91.44 89 LYS A O 1
ATOM 716 N N . GLY A 1 90 ? 17.611 -10.320 -4.937 1.00 89.31 90 GLY A N 1
ATOM 717 C CA . GLY A 1 90 ? 18.141 -10.524 -3.584 1.00 89.31 90 GLY A CA 1
ATOM 718 C C . GLY A 1 90 ? 17.380 -9.802 -2.468 1.00 89.31 90 GLY A C 1
ATOM 719 O O . GLY A 1 90 ? 17.679 -10.041 -1.308 1.00 89.31 90 GLY A O 1
ATOM 720 N N . THR A 1 91 ? 16.384 -8.965 -2.779 1.00 92.12 91 THR A N 1
ATOM 721 C CA . THR A 1 91 ? 15.553 -8.290 -1.768 1.00 92.12 91 THR A CA 1
ATOM 722 C C . THR A 1 91 ? 14.174 -8.955 -1.667 1.00 92.12 91 THR A C 1
ATOM 724 O O . THR A 1 91 ? 13.510 -9.106 -2.698 1.00 92.12 91 THR A O 1
ATOM 727 N N . PRO A 1 92 ? 13.720 -9.350 -0.464 1.00 92.62 92 PRO A N 1
ATOM 728 C CA . PRO A 1 92 ? 12.441 -10.025 -0.279 1.00 92.62 92 PRO A CA 1
ATOM 729 C C . PRO A 1 92 ? 11.261 -9.042 -0.238 1.00 92.62 92 PRO A C 1
ATOM 731 O O . PRO A 1 92 ? 11.275 -8.049 0.499 1.00 92.62 92 PRO A O 1
ATOM 734 N N . PHE A 1 93 ? 10.206 -9.377 -0.983 1.00 92.38 93 PHE A N 1
ATOM 735 C CA . PHE A 1 93 ? 8.908 -8.698 -0.989 1.00 92.38 93 PHE A CA 1
ATOM 736 C C . PHE A 1 93 ? 7.782 -9.707 -0.783 1.00 92.38 93 PHE A C 1
ATOM 738 O O . PHE A 1 93 ? 7.880 -10.845 -1.230 1.00 92.38 93 PHE A O 1
ATOM 745 N N . TYR A 1 94 ? 6.690 -9.295 -0.144 1.00 90.44 94 TYR A N 1
ATOM 746 C CA . TYR A 1 94 ? 5.511 -10.148 -0.014 1.00 90.44 94 TYR A CA 1
ATOM 747 C C . TYR A 1 94 ? 4.759 -10.255 -1.341 1.00 90.44 94 TYR A C 1
ATOM 749 O O . TYR A 1 94 ? 4.634 -9.267 -2.074 1.00 90.44 94 TYR A O 1
ATOM 757 N N . LEU A 1 95 ? 4.219 -11.433 -1.639 1.00 91.00 95 LEU A N 1
ATOM 758 C CA . LEU A 1 95 ? 3.295 -11.609 -2.752 1.00 91.00 95 LEU A CA 1
ATOM 759 C C . LEU A 1 95 ? 2.098 -10.660 -2.583 1.00 91.00 95 LEU A C 1
ATOM 761 O O . LEU A 1 95 ? 1.603 -10.438 -1.481 1.00 91.00 95 LEU A O 1
ATOM 765 N N . GLY A 1 96 ? 1.684 -10.025 -3.676 1.00 89.00 96 GLY A N 1
ATOM 766 C CA . GLY A 1 96 ? 0.647 -8.997 -3.676 1.00 89.00 96 GLY A CA 1
ATOM 767 C C . GLY A 1 96 ? 1.139 -7.597 -3.295 1.00 89.00 96 GLY A C 1
ATOM 768 O O . GLY A 1 96 ? 0.341 -6.659 -3.349 1.00 89.00 96 GLY A O 1
ATOM 769 N N . THR A 1 97 ? 2.428 -7.410 -2.961 1.00 92.69 97 THR A N 1
ATOM 770 C CA . THR A 1 97 ? 2.983 -6.071 -2.687 1.00 92.69 97 THR A CA 1
ATOM 771 C C . THR A 1 97 ? 2.697 -5.148 -3.866 1.00 92.69 97 THR A C 1
ATOM 773 O O . THR A 1 97 ? 3.154 -5.379 -4.989 1.00 92.69 97 THR A O 1
ATOM 776 N N . LYS A 1 98 ? 1.931 -4.088 -3.601 1.00 94.00 98 LYS A N 1
ATOM 777 C CA . LYS A 1 98 ? 1.582 -3.076 -4.596 1.00 94.00 98 LYS A CA 1
ATOM 778 C C . LYS A 1 98 ? 2.7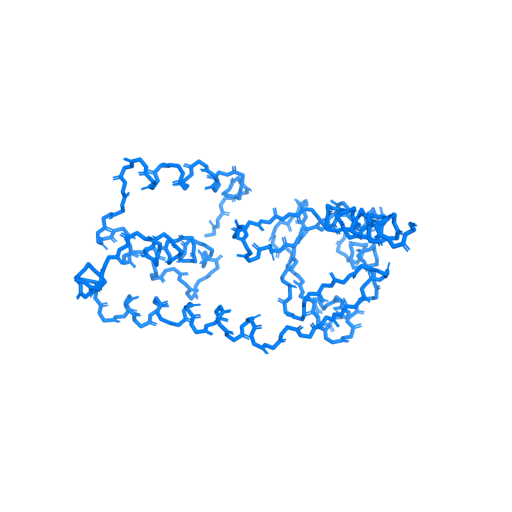71 -2.154 -4.821 1.00 94.00 98 LYS A C 1
ATOM 780 O O . LYS A 1 98 ? 3.421 -1.724 -3.869 1.00 94.00 98 LYS A O 1
ATOM 785 N N . LEU A 1 99 ? 3.010 -1.830 -6.081 1.00 95.56 99 LEU A N 1
ATOM 786 C CA . LEU A 1 99 ? 4.055 -0.934 -6.547 1.00 95.56 99 LEU A CA 1
ATOM 787 C C . LEU A 1 99 ? 3.436 0.216 -7.339 1.00 95.56 99 LEU A C 1
ATOM 789 O O . LEU A 1 99 ? 2.417 0.039 -8.010 1.00 95.56 99 LEU A O 1
ATOM 793 N N . ARG A 1 100 ? 4.085 1.377 -7.318 1.00 95.06 100 ARG A N 1
ATOM 794 C CA . ARG A 1 100 ? 3.778 2.482 -8.230 1.00 95.06 100 ARG A CA 1
ATOM 795 C C . ARG A 1 100 ? 5.036 3.210 -8.672 1.00 95.06 100 ARG A C 1
ATOM 797 O O . ARG A 1 100 ? 6.037 3.217 -7.956 1.00 95.06 100 ARG A O 1
ATOM 804 N N . LEU A 1 101 ? 4.981 3.845 -9.836 1.00 91.00 101 LEU A N 1
ATOM 805 C CA . LEU A 1 101 ? 6.088 4.665 -10.312 1.00 91.00 101 LEU A CA 1
ATOM 806 C C . LEU A 1 101 ? 6.101 6.015 -9.584 1.00 91.00 101 LEU A C 1
ATOM 808 O O . LEU A 1 101 ? 5.113 6.744 -9.617 1.00 91.00 101 LEU A O 1
ATOM 812 N N . LYS A 1 102 ? 7.237 6.386 -8.994 1.00 91.75 102 LYS A N 1
ATOM 813 C CA . LYS A 1 102 ? 7.423 7.639 -8.245 1.00 91.75 102 LYS A CA 1
ATOM 814 C C . LYS A 1 102 ? 7.167 8.890 -9.091 1.00 91.75 102 LYS A C 1
ATOM 816 O O . LYS A 1 102 ? 6.611 9.867 -8.613 1.00 91.75 102 LYS A O 1
ATOM 821 N N . SER A 1 103 ? 7.569 8.877 -10.363 1.00 88.19 103 SER A N 1
ATOM 822 C CA . SER A 1 103 ? 7.351 10.014 -11.271 1.00 88.19 103 SER A CA 1
ATOM 823 C C . SER A 1 103 ? 5.934 10.072 -11.848 1.00 88.19 103 SER A C 1
ATOM 825 O O . SER A 1 103 ? 5.530 11.109 -12.368 1.00 88.19 103 SER A O 1
ATOM 827 N N . ASN A 1 104 ? 5.173 8.975 -11.779 1.00 88.56 104 ASN A N 1
ATOM 828 C CA . ASN A 1 104 ? 3.798 8.908 -12.260 1.00 88.56 104 ASN A CA 1
ATOM 829 C C . ASN A 1 104 ? 2.996 7.864 -11.472 1.00 88.56 104 ASN A C 1
ATOM 831 O O . ASN A 1 104 ? 2.928 6.692 -11.847 1.00 88.56 104 ASN A O 1
ATOM 835 N N . HIS A 1 105 ? 2.310 8.321 -10.424 1.00 89.50 105 HIS A N 1
ATOM 836 C CA . HIS A 1 105 ? 1.545 7.462 -9.515 1.00 89.50 105 HIS A CA 1
ATOM 837 C C . HIS A 1 105 ? 0.364 6.719 -10.171 1.00 89.50 105 HIS A C 1
ATOM 839 O O . HIS A 1 105 ? -0.266 5.894 -9.515 1.00 89.50 105 HIS A O 1
ATOM 845 N N . ARG A 1 106 ? 0.035 6.994 -11.444 1.00 82.44 106 ARG A N 1
ATOM 846 C CA . ARG A 1 106 ? -0.987 6.244 -12.198 1.00 82.44 106 ARG A CA 1
ATOM 847 C C . ARG A 1 106 ? -0.473 4.905 -12.715 1.00 82.44 106 ARG A C 1
ATOM 849 O O . ARG A 1 106 ? -1.274 4.052 -13.084 1.00 82.44 106 ARG A O 1
ATOM 856 N N . VAL A 1 107 ? 0.844 4.730 -12.777 1.00 89.06 107 VAL A N 1
ATOM 857 C CA . VAL A 1 107 ? 1.453 3.480 -13.220 1.00 89.06 107 VAL A CA 1
ATOM 858 C C . VAL A 1 107 ? 1.628 2.574 -12.014 1.00 89.06 107 VAL A C 1
ATOM 860 O O . VAL A 1 107 ? 2.495 2.818 -11.176 1.00 89.06 107 VAL A O 1
ATOM 863 N N . GLY A 1 108 ? 0.784 1.548 -11.938 1.00 91.44 108 GLY A N 1
ATOM 864 C CA . GLY A 1 108 ? 0.818 0.527 -10.898 1.00 91.44 108 GLY A CA 1
ATOM 865 C C . GLY A 1 108 ? 1.438 -0.780 -11.387 1.00 91.44 108 GLY A C 1
ATOM 866 O O . GLY A 1 108 ? 1.299 -1.149 -12.551 1.00 91.44 108 GLY A O 1
ATOM 867 N N . ALA A 1 109 ? 2.092 -1.487 -10.476 1.00 94.25 109 ALA A N 1
ATOM 868 C CA . ALA A 1 109 ? 2.545 -2.861 -10.658 1.00 94.25 109 ALA A CA 1
ATOM 869 C C . ALA A 1 109 ? 2.275 -3.661 -9.375 1.00 94.25 109 ALA A C 1
ATOM 871 O O . ALA A 1 109 ? 1.957 -3.089 -8.331 1.00 94.25 109 ALA A O 1
ATOM 872 N N . VAL A 1 110 ? 2.376 -4.984 -9.442 1.00 94.44 110 VAL A N 1
ATOM 873 C CA . VAL A 1 110 ? 2.167 -5.868 -8.286 1.00 94.44 110 VAL A CA 1
ATOM 874 C C . VAL A 1 110 ? 3.241 -6.945 -8.275 1.00 94.44 110 VAL A C 1
ATOM 876 O O . VAL A 1 110 ? 3.564 -7.505 -9.321 1.00 94.44 110 VAL A O 1
ATOM 879 N N . ILE A 1 111 ? 3.791 -7.248 -7.100 1.00 95.19 111 ILE A N 1
ATOM 880 C CA . ILE A 1 111 ? 4.646 -8.422 -6.919 1.00 95.19 111 ILE A CA 1
ATOM 881 C C . ILE A 1 111 ? 3.774 -9.677 -6.976 1.00 95.19 111 ILE A C 1
ATOM 883 O O . ILE A 1 111 ? 2.875 -9.843 -6.156 1.00 95.19 111 ILE A O 1
ATOM 887 N N . ASN A 1 112 ? 4.030 -10.563 -7.931 1.00 92.31 112 ASN A N 1
ATOM 888 C CA . ASN A 1 112 ? 3.415 -11.887 -8.002 1.00 92.31 112 ASN A CA 1
ATOM 889 C C . ASN A 1 112 ? 4.482 -12.973 -7.800 1.00 92.31 112 ASN A C 1
ATOM 891 O O . ASN A 1 112 ? 5.646 -12.667 -7.554 1.00 92.31 112 ASN A O 1
ATOM 895 N N . SER A 1 113 ? 4.093 -14.241 -7.922 1.00 90.88 113 SER A N 1
ATOM 896 C CA . SER A 1 113 ? 4.991 -15.392 -7.760 1.00 90.88 113 SER A CA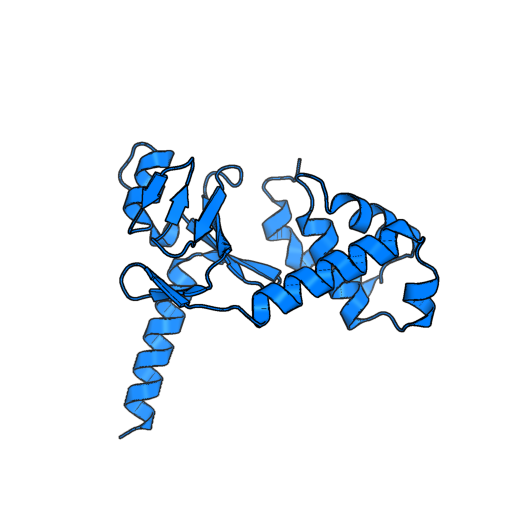 1
ATOM 897 C C . SER A 1 113 ? 6.175 -15.421 -8.735 1.00 90.88 113 SER A C 1
ATOM 899 O O . SER A 1 113 ? 7.170 -16.080 -8.454 1.00 90.88 113 SER A O 1
ATOM 901 N N . GLU A 1 114 ? 6.082 -14.729 -9.871 1.00 91.25 114 GLU A N 1
ATOM 902 C CA . GLU A 1 114 ? 7.091 -14.751 -10.936 1.00 91.25 114 GLU A CA 1
ATOM 903 C C . GLU A 1 114 ? 7.978 -13.492 -10.955 1.00 91.25 114 GLU A C 1
ATOM 905 O O . GLU A 1 114 ? 9.053 -13.495 -11.558 1.00 91.25 114 GLU A O 1
ATOM 910 N N . GLY A 1 115 ? 7.556 -12.405 -10.302 1.00 94.25 115 GLY A N 1
ATOM 911 C CA . GLY A 1 115 ? 8.302 -11.155 -10.248 1.00 94.25 115 GLY A CA 1
ATOM 912 C C . GLY A 1 115 ? 7.408 -9.924 -10.119 1.00 94.25 115 GLY A C 1
ATOM 913 O O . GLY A 1 115 ? 6.481 -9.876 -9.316 1.00 94.25 115 GLY A O 1
ATOM 914 N N . ILE A 1 116 ? 7.709 -8.894 -10.908 1.00 96.94 116 ILE A N 1
ATOM 915 C CA . ILE A 1 116 ? 6.949 -7.642 -10.973 1.00 96.94 116 ILE A CA 1
ATOM 916 C C . ILE A 1 116 ? 5.975 -7.728 -12.149 1.00 96.94 116 ILE A C 1
ATOM 918 O O . ILE A 1 116 ? 6.399 -7.657 -13.301 1.00 96.94 116 ILE A O 1
ATOM 922 N N . SER A 1 117 ? 4.681 -7.852 -11.866 1.00 96.25 117 SER A N 1
ATOM 923 C CA . SER A 1 117 ? 3.617 -7.818 -12.869 1.00 96.25 117 SER A CA 1
ATOM 924 C C . SER A 1 117 ? 3.200 -6.378 -13.168 1.00 96.25 117 SER A C 1
ATOM 926 O O . SER A 1 117 ? 2.758 -5.648 -12.278 1.00 96.25 117 SER A O 1
ATOM 928 N N . LEU A 1 118 ? 3.346 -5.964 -14.423 1.00 92.56 118 LEU A N 1
ATOM 929 C CA . LEU A 1 118 ? 3.061 -4.621 -14.922 1.00 92.56 118 LEU A CA 1
ATOM 930 C C . LEU A 1 118 ? 2.469 -4.728 -16.333 1.00 92.56 118 LEU A C 1
ATOM 932 O O . LEU A 1 118 ? 3.114 -5.250 -17.240 1.00 92.56 118 LEU A O 1
ATOM 936 N N . ASN A 1 119 ? 1.255 -4.205 -16.538 1.00 89.56 119 ASN A N 1
ATOM 937 C CA . ASN A 1 119 ? 0.562 -4.203 -17.838 1.00 89.56 119 ASN A CA 1
ATOM 938 C C . ASN A 1 119 ? 0.511 -5.587 -18.525 1.00 89.56 119 ASN A C 1
ATOM 940 O O . ASN A 1 119 ? 0.693 -5.693 -19.736 1.00 89.56 119 ASN A O 1
ATOM 944 N N . GLY A 1 120 ? 0.315 -6.657 -17.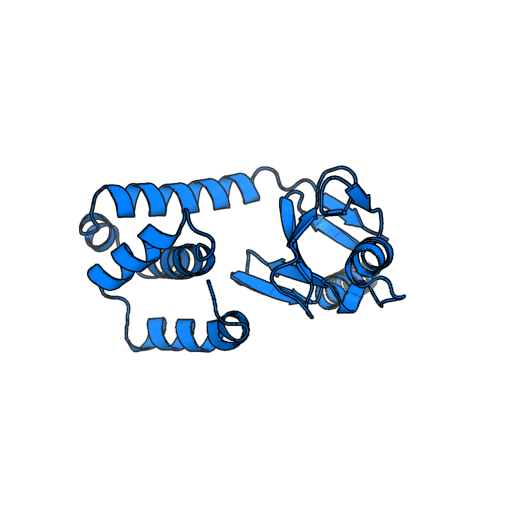747 1.00 86.75 120 GLY A N 1
ATOM 945 C CA . GLY A 1 120 ? 0.267 -8.034 -18.256 1.00 86.75 120 GLY A CA 1
ATOM 946 C C . GLY A 1 120 ? 1.629 -8.646 -18.608 1.00 86.75 120 GLY A C 1
ATOM 947 O O . GLY A 1 120 ? 1.676 -9.775 -19.086 1.00 86.75 120 GLY A O 1
ATOM 948 N N . LYS A 1 121 ? 2.736 -7.935 -18.367 1.00 94.50 121 LYS A N 1
ATOM 949 C CA . LYS A 1 121 ? 4.103 -8.454 -18.489 1.00 94.50 121 LYS A CA 1
ATOM 950 C C . LYS A 1 121 ? 4.708 -8.674 -17.110 1.00 94.50 121 LYS A C 1
ATOM 952 O O . LYS A 1 121 ? 4.425 -7.921 -16.180 1.00 94.50 121 LYS A O 1
ATOM 957 N N . VAL A 1 122 ? 5.585 -9.666 -17.002 1.00 96.44 122 VAL A N 1
ATOM 958 C CA . VAL A 1 122 ? 6.332 -9.955 -15.775 1.00 96.44 122 VAL A CA 1
ATOM 959 C C . VAL A 1 122 ? 7.797 -9.577 -15.959 1.00 96.44 122 VAL A C 1
ATOM 961 O O . VAL A 1 122 ? 8.415 -9.895 -16.974 1.00 96.44 122 VAL A O 1
ATOM 964 N N . PHE A 1 123 ? 8.356 -8.896 -14.963 1.00 96.69 123 PHE A N 1
ATOM 965 C CA . PHE A 1 123 ? 9.743 -8.449 -14.942 1.00 96.69 123 PHE A CA 1
ATOM 966 C C . PHE A 1 123 ? 10.486 -9.011 -13.733 1.00 96.69 123 PHE A C 1
ATOM 968 O O . PHE A 1 123 ? 9.984 -8.999 -12.613 1.00 96.69 123 PHE A O 1
ATOM 975 N N . THR A 1 124 ? 11.739 -9.410 -13.939 1.00 95.06 124 THR A N 1
ATOM 976 C CA . THR A 1 124 ? 12.613 -9.939 -12.877 1.00 95.06 124 THR A CA 1
ATOM 977 C C . THR A 1 124 ? 13.402 -8.848 -12.142 1.00 95.06 124 THR A C 1
ATOM 979 O O . THR A 1 124 ? 14.190 -9.139 -11.240 1.00 95.06 124 THR A O 1
ATOM 982 N N . SER A 1 125 ? 13.245 -7.577 -12.534 1.00 96.06 125 SER A N 1
ATOM 983 C CA . SER A 1 125 ? 13.918 -6.447 -11.890 1.00 96.06 125 SER A CA 1
ATOM 984 C C . SER A 1 125 ? 13.129 -5.142 -11.990 1.00 96.06 125 SER A C 1
ATOM 986 O O . SER A 1 125 ? 12.435 -4.883 -12.977 1.00 96.06 125 SER A O 1
ATOM 988 N N . PHE A 1 126 ? 13.305 -4.278 -10.990 1.00 97.00 126 PHE A N 1
ATOM 989 C CA . PHE A 1 126 ? 12.705 -2.944 -10.967 1.00 97.00 126 PHE A CA 1
ATOM 990 C C . PHE A 1 126 ? 13.189 -2.054 -12.115 1.00 97.00 126 PHE A C 1
ATOM 992 O O . PHE A 1 126 ? 12.411 -1.263 -12.641 1.00 97.00 126 PHE A O 1
ATOM 999 N N . SER A 1 127 ? 14.451 -2.185 -12.540 1.00 96.50 127 SER A N 1
ATOM 1000 C CA . SER A 1 127 ? 14.986 -1.378 -13.644 1.00 96.50 127 SER A CA 1
ATOM 1001 C C . SER A 1 127 ? 14.344 -1.765 -14.971 1.00 96.50 127 SER A C 1
ATOM 1003 O O . SER A 1 127 ? 13.898 -0.884 -15.696 1.00 96.50 127 SER A O 1
ATOM 1005 N N . SER A 1 128 ? 14.203 -3.065 -15.261 1.00 96.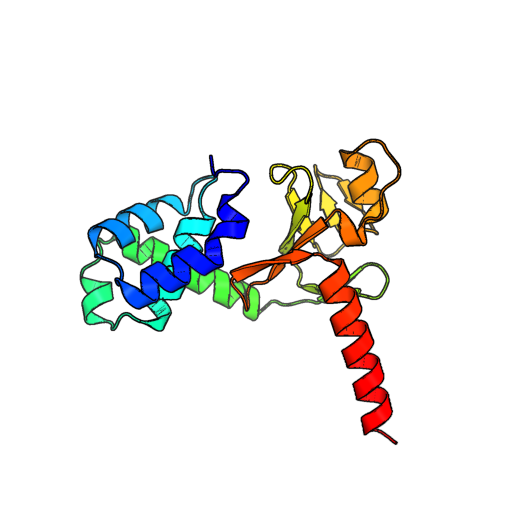12 128 SER A N 1
ATOM 1006 C CA . SER A 1 128 ? 13.524 -3.520 -16.483 1.00 96.12 128 SER A CA 1
ATOM 1007 C C . SER A 1 128 ? 12.051 -3.108 -16.512 1.00 96.12 128 SER A C 1
ATOM 1009 O O . SER A 1 128 ? 11.577 -2.631 -17.539 1.00 96.12 128 SER A O 1
ATOM 1011 N N . ALA A 1 129 ? 11.347 -3.222 -15.378 1.00 96.00 129 ALA A N 1
ATOM 1012 C CA . ALA A 1 129 ? 9.967 -2.751 -15.269 1.00 96.00 129 ALA A CA 1
ATOM 1013 C C . ALA A 1 129 ? 9.879 -1.225 -15.445 1.00 96.00 129 ALA A C 1
ATOM 1015 O O . ALA A 1 129 ? 9.007 -0.726 -16.147 1.00 96.00 129 ALA A O 1
ATOM 1016 N N . GLY A 1 130 ? 10.805 -0.475 -14.840 1.00 95.12 130 GLY A N 1
ATOM 1017 C CA . GLY A 1 130 ? 10.856 0.983 -14.938 1.00 95.12 130 GLY A CA 1
ATOM 1018 C C . GLY A 1 130 ? 11.113 1.462 -16.366 1.00 95.12 130 GLY A C 1
ATOM 1019 O O . GLY A 1 130 ? 10.376 2.308 -16.863 1.00 95.12 130 GLY A O 1
ATOM 1020 N N . THR A 1 131 ? 12.094 0.874 -17.052 1.00 96.06 131 THR A N 1
ATOM 1021 C CA . THR A 1 131 ? 12.424 1.202 -18.445 1.00 96.06 131 THR A CA 1
ATOM 1022 C C . THR A 1 131 ? 11.284 0.881 -19.407 1.00 96.06 131 THR A C 1
ATOM 1024 O O . THR A 1 131 ? 11.074 1.636 -20.356 1.00 96.06 131 THR A O 1
ATOM 1027 N N . GLU A 1 132 ? 10.494 -0.169 -19.158 1.00 95.12 132 GLU A N 1
ATOM 1028 C CA . GLU A 1 132 ? 9.301 -0.439 -19.970 1.00 95.12 132 GLU A CA 1
ATOM 1029 C C . GLU A 1 132 ? 8.301 0.724 -19.918 1.00 95.12 132 GLU A C 1
ATOM 1031 O O . GLU A 1 132 ? 7.669 1.036 -20.928 1.00 95.12 132 GLU A O 1
ATOM 1036 N N . VAL A 1 133 ? 8.168 1.385 -18.767 1.00 92.44 133 VAL A N 1
ATOM 1037 C CA . VAL A 1 133 ? 7.248 2.515 -18.591 1.00 92.44 133 VAL A CA 1
ATOM 1038 C C . VAL A 1 133 ? 7.849 3.805 -19.131 1.00 92.44 133 VAL A C 1
ATOM 1040 O O . VAL A 1 133 ? 7.196 4.523 -19.884 1.00 92.44 133 VAL A O 1
ATOM 1043 N N . THR A 1 134 ? 9.083 4.121 -18.737 1.00 91.12 134 THR A N 1
ATOM 1044 C CA . THR A 1 134 ? 9.709 5.416 -19.039 1.00 91.12 134 THR A CA 1
ATOM 1045 C C . THR A 1 134 ? 10.315 5.478 -20.434 1.00 91.12 134 THR A C 1
ATOM 1047 O O . THR A 1 134 ? 10.658 6.564 -20.894 1.00 91.12 134 THR A O 1
ATOM 1050 N N . LYS A 1 135 ? 10.473 4.326 -21.100 1.00 92.69 135 LYS A N 1
ATOM 1051 C CA . LYS A 1 135 ? 11.179 4.164 -22.381 1.00 92.69 135 LYS A CA 1
ATOM 1052 C C . LYS A 1 135 ? 12.631 4.659 -22.348 1.00 92.69 135 LYS A C 1
ATOM 1054 O O . LYS A 1 135 ? 13.235 4.903 -23.386 1.00 92.69 135 LYS A O 1
ATOM 1059 N N . THR A 1 136 ? 13.207 4.765 -21.151 1.00 91.50 136 THR A N 1
ATOM 1060 C CA . THR A 1 136 ? 14.583 5.207 -20.895 1.00 91.50 136 THR A CA 1
ATOM 1061 C C . THR A 1 136 ? 15.231 4.339 -19.822 1.00 91.50 136 THR A C 1
ATOM 1063 O O . THR A 1 136 ? 14.549 3.707 -19.012 1.00 91.50 136 THR A O 1
ATOM 1066 N N . SER A 1 137 ? 16.564 4.286 -19.804 1.00 92.56 137 SER A N 1
ATOM 1067 C CA . SER A 1 137 ? 17.286 3.618 -18.717 1.00 92.56 137 SER A CA 1
ATOM 1068 C C . SER A 1 137 ? 17.026 4.350 -17.400 1.00 92.56 137 SER A C 1
ATOM 1070 O O . SER A 1 137 ? 17.197 5.567 -17.322 1.00 92.56 137 SER A O 1
ATOM 1072 N N . VAL A 1 138 ? 16.598 3.615 -16.372 1.00 93.06 138 VAL A N 1
ATOM 1073 C CA . VAL A 1 138 ? 16.285 4.174 -15.052 1.00 93.06 138 VAL A CA 1
ATOM 1074 C C . VAL A 1 138 ? 16.884 3.335 -13.936 1.00 93.06 138 VAL A C 1
ATOM 1076 O O . VAL A 1 138 ? 17.023 2.114 -14.040 1.00 93.06 138 VAL A O 1
ATOM 1079 N N . ASN A 1 139 ? 17.183 3.990 -12.814 1.00 94.81 139 ASN A N 1
ATOM 1080 C CA . ASN A 1 139 ? 17.462 3.285 -11.574 1.00 94.81 139 ASN A CA 1
ATOM 1081 C C . ASN A 1 139 ? 16.141 2.784 -10.970 1.00 94.81 139 ASN A C 1
ATOM 1083 O O . ASN A 1 139 ? 15.440 3.532 -10.287 1.00 94.81 139 ASN A O 1
ATOM 1087 N N . GLY A 1 140 ? 15.814 1.515 -11.223 1.00 92.38 140 GLY A N 1
ATOM 1088 C CA . GLY A 1 140 ? 14.574 0.889 -10.768 1.00 92.38 140 GLY A CA 1
ATOM 1089 C C . GLY A 1 140 ? 14.336 0.985 -9.263 1.00 92.38 140 GLY A C 1
ATOM 1090 O O . GLY A 1 140 ? 13.213 1.205 -8.828 1.00 92.38 140 GLY A O 1
ATOM 1091 N N . TRP A 1 141 ? 15.387 0.892 -8.452 1.00 95.06 141 TRP A N 1
ATOM 1092 C CA . TRP A 1 141 ? 15.260 0.954 -6.992 1.00 95.06 141 TRP A CA 1
ATOM 1093 C C . TRP A 1 141 ? 14.738 2.307 -6.497 1.00 95.06 141 TRP A C 1
ATOM 1095 O O . TRP A 1 141 ? 14.054 2.370 -5.480 1.00 95.06 141 TRP A O 1
ATOM 1105 N N . LEU A 1 142 ? 15.038 3.382 -7.232 1.00 94.81 142 LEU A N 1
ATOM 1106 C CA . LEU A 1 142 ? 14.621 4.745 -6.903 1.00 94.81 142 LEU A CA 1
ATOM 1107 C C . LEU A 1 142 ? 13.370 5.196 -7.666 1.00 94.81 142 LEU A C 1
ATOM 1109 O O . LEU A 1 142 ? 12.727 6.161 -7.252 1.00 94.81 142 LEU A O 1
ATOM 1113 N N . CYS A 1 143 ? 13.044 4.551 -8.793 1.00 94.62 143 CYS A N 1
ATOM 1114 C CA . CYS A 1 143 ? 11.896 4.944 -9.610 1.00 94.62 143 CYS A CA 1
ATOM 1115 C C . CYS A 1 143 ? 10.577 4.321 -9.141 1.00 94.62 143 CYS A C 1
ATOM 1117 O O . CYS A 1 143 ? 9.518 4.844 -9.486 1.00 94.62 143 CYS A O 1
ATOM 1119 N N . TRP A 1 144 ? 10.636 3.255 -8.341 1.00 95.69 144 TRP A N 1
ATOM 1120 C CA . TRP A 1 144 ? 9.466 2.585 -7.787 1.00 95.69 144 TRP A CA 1
ATOM 1121 C C . TRP A 1 144 ? 9.285 2.883 -6.300 1.00 95.69 144 TRP A C 1
ATOM 1123 O O . TRP A 1 144 ? 10.243 2.975 -5.528 1.00 95.69 144 TRP A O 1
ATOM 1133 N N . GLU A 1 145 ? 8.022 2.959 -5.902 1.00 96.19 145 GLU A N 1
ATOM 1134 C CA . GLU A 1 145 ? 7.578 2.929 -4.516 1.00 96.19 145 GLU A CA 1
ATOM 1135 C C . GLU A 1 145 ? 6.753 1.663 -4.285 1.00 96.19 145 GLU A C 1
ATOM 1137 O O . GLU A 1 145 ? 6.021 1.231 -5.177 1.00 96.19 145 GLU A O 1
ATOM 1142 N N . TYR A 1 146 ? 6.849 1.083 -3.092 1.00 94.56 146 TYR A N 1
ATOM 1143 C CA . TYR A 1 146 ? 6.018 -0.028 -2.644 1.00 94.56 146 TYR A CA 1
ATOM 1144 C C . TYR A 1 146 ? 5.086 0.421 -1.524 1.00 94.56 146 TYR A C 1
ATOM 1146 O O . TYR A 1 146 ? 5.429 1.303 -0.737 1.00 94.56 146 TYR A O 1
ATOM 1154 N N . TYR A 1 147 ? 3.902 -0.178 -1.448 1.00 91.31 147 TYR A N 1
ATOM 1155 C CA . TYR A 1 147 ? 2.980 0.084 -0.351 1.00 91.31 147 TYR A CA 1
ATOM 1156 C C . TYR A 1 147 ? 3.370 -0.754 0.868 1.00 91.31 147 TYR A C 1
ATOM 1158 O O . TYR A 1 147 ? 3.268 -1.982 0.847 1.00 91.31 147 TYR A O 1
ATOM 1166 N N . CYS A 1 148 ? 3.821 -0.090 1.928 1.00 85.75 148 CYS A N 1
ATOM 1167 C CA . CYS A 1 148 ? 4.076 -0.712 3.215 1.00 85.75 148 CYS A CA 1
ATOM 1168 C C . CYS A 1 148 ? 2.779 -0.746 4.021 1.00 85.75 148 CYS A C 1
ATOM 1170 O O . CYS A 1 148 ? 2.261 0.294 4.423 1.00 85.75 148 CYS A O 1
ATOM 1172 N N . THR A 1 149 ? 2.268 -1.948 4.279 1.00 78.06 149 THR A N 1
ATOM 1173 C CA . THR A 1 149 ? 1.044 -2.151 5.065 1.00 78.06 149 THR A CA 1
ATOM 1174 C C . THR A 1 149 ? 1.233 -1.822 6.543 1.00 78.06 149 THR A C 1
ATOM 1176 O O . THR A 1 149 ? 0.299 -1.355 7.174 1.00 78.06 149 THR A O 1
ATOM 1179 N N . LYS A 1 150 ? 2.439 -2.009 7.103 1.00 76.69 150 LYS A N 1
ATOM 1180 C CA . LYS A 1 150 ? 2.717 -1.708 8.522 1.00 76.69 150 LYS A CA 1
ATOM 1181 C C . LYS A 1 150 ? 2.598 -0.218 8.839 1.00 76.69 150 LYS A C 1
ATOM 1183 O O . LYS A 1 150 ? 2.139 0.145 9.912 1.00 76.69 150 LYS A O 1
ATOM 1188 N N . SER A 1 151 ? 3.049 0.633 7.922 1.00 75.00 151 SER A N 1
ATOM 1189 C CA . SER A 1 151 ? 3.020 2.092 8.067 1.00 75.00 151 SER A CA 1
ATOM 1190 C C . SER A 1 151 ? 1.911 2.749 7.238 1.00 75.00 151 SER A C 1
ATOM 1192 O O . SER A 1 151 ? 1.798 3.978 7.220 1.00 75.00 151 SER A O 1
ATOM 1194 N N . SER A 1 152 ? 1.104 1.951 6.534 1.00 78.62 152 SER A N 1
ATOM 1195 C CA . SER A 1 152 ? 0.060 2.373 5.593 1.00 78.62 152 SER A CA 1
ATOM 1196 C C . SER A 1 152 ? 0.522 3.468 4.615 1.00 78.62 152 SER A C 1
ATOM 1198 O O . SER A 1 152 ? -0.235 4.382 4.289 1.00 78.62 152 SER A O 1
ATOM 1200 N N . CYS A 1 153 ? 1.780 3.427 4.163 1.00 83.75 153 CYS A N 1
ATOM 1201 C CA . CYS A 1 153 ? 2.377 4.466 3.315 1.00 83.75 153 CYS A CA 1
ATOM 1202 C C . CYS A 1 153 ? 3.207 3.886 2.161 1.00 83.75 153 CYS A C 1
ATOM 1204 O O . CYS A 1 153 ? 3.606 2.722 2.168 1.00 83.75 153 CYS A O 1
ATOM 1206 N N . TRP A 1 154 ? 3.445 4.710 1.139 1.00 88.81 154 TRP A N 1
ATOM 1207 C CA . TRP A 1 154 ? 4.306 4.357 0.014 1.00 88.81 154 TRP A CA 1
ATOM 1208 C C . TRP A 1 154 ? 5.755 4.697 0.346 1.00 88.81 154 TRP A C 1
ATOM 1210 O O . TRP A 1 154 ? 6.062 5.841 0.671 1.00 88.81 154 TRP A O 1
ATOM 1220 N N . LEU A 1 155 ? 6.637 3.708 0.253 1.00 93.12 155 LEU A N 1
ATOM 1221 C CA . LEU A 1 155 ? 8.059 3.843 0.541 1.00 93.12 155 LEU A CA 1
ATOM 1222 C C . LEU A 1 155 ? 8.871 3.539 -0.713 1.00 93.12 155 LEU A C 1
ATOM 1224 O O . LEU A 1 155 ? 8.500 2.684 -1.513 1.00 93.12 155 LEU A O 1
ATOM 1228 N N . ILE A 1 156 ? 10.001 4.220 -0.889 1.00 95.81 156 ILE A N 1
ATOM 1229 C CA . ILE A 1 156 ? 10.908 3.946 -2.009 1.00 95.81 156 ILE A CA 1
ATOM 1230 C C . ILE A 1 156 ? 11.431 2.512 -1.875 1.00 95.81 156 ILE A C 1
ATOM 1232 O O . ILE A 1 156 ? 11.852 2.096 -0.795 1.00 95.81 156 ILE A O 1
ATOM 1236 N N . VAL A 1 157 ? 11.432 1.755 -2.974 1.00 95.62 157 VAL A N 1
ATOM 1237 C CA . VAL A 1 157 ? 11.886 0.351 -2.986 1.00 95.62 157 VAL A CA 1
ATOM 1238 C C . VAL A 1 157 ? 13.339 0.220 -2.502 1.00 95.62 157 VAL A C 1
ATOM 1240 O O . VAL A 1 157 ? 13.680 -0.734 -1.806 1.00 95.62 157 VAL A O 1
ATOM 1243 N N . ASP A 1 158 ? 14.192 1.202 -2.799 1.00 95.56 158 ASP A N 1
ATOM 1244 C CA . ASP A 1 158 ? 15.562 1.281 -2.283 1.00 95.56 158 ASP A CA 1
ATOM 1245 C C . ASP A 1 158 ? 15.655 1.274 -0.746 1.00 95.56 158 ASP A C 1
ATOM 1247 O O . ASP A 1 158 ? 16.599 0.698 -0.209 1.00 95.56 158 ASP A O 1
ATOM 1251 N N . ASN A 1 159 ? 14.678 1.845 -0.030 1.00 93.19 159 ASN A N 1
ATOM 1252 C CA . ASN A 1 159 ? 14.674 1.825 1.437 1.00 93.19 159 ASN A CA 1
ATOM 1253 C C . ASN A 1 159 ? 14.554 0.387 1.946 1.00 93.19 159 ASN A C 1
ATOM 1255 O O . ASN A 1 159 ? 15.365 -0.039 2.759 1.00 93.19 159 ASN A O 1
ATOM 1259 N N . ARG A 1 160 ? 13.642 -0.405 1.365 1.00 91.94 160 ARG A N 1
ATOM 1260 C CA . ARG A 1 160 ? 13.481 -1.826 1.705 1.00 91.94 160 ARG A CA 1
ATOM 1261 C C . ARG A 1 160 ? 14.747 -2.635 1.434 1.00 91.94 160 ARG A C 1
ATOM 1263 O O . ARG A 1 160 ? 15.101 -3.518 2.208 1.00 91.94 160 ARG A O 1
ATOM 1270 N N . ARG A 1 161 ? 15.434 -2.343 0.325 1.00 94.06 161 ARG A N 1
ATOM 1271 C CA . ARG A 1 161 ? 16.704 -2.994 -0.024 1.00 94.06 161 ARG A CA 1
ATOM 1272 C C . ARG A 1 161 ? 17.790 -2.701 1.013 1.00 94.06 161 ARG A C 1
ATOM 1274 O O . ARG A 1 161 ? 18.524 -3.616 1.383 1.00 94.06 161 ARG A O 1
ATOM 1281 N N . LYS A 1 162 ? 17.891 -1.448 1.462 1.00 92.19 162 LYS A N 1
ATOM 1282 C CA . LYS A 1 162 ? 18.852 -1.016 2.486 1.00 92.19 162 LYS A CA 1
ATOM 1283 C C . LYS A 1 162 ? 18.534 -1.636 3.840 1.00 92.19 162 LYS A C 1
ATOM 1285 O O . LYS A 1 162 ? 19.395 -2.314 4.378 1.00 92.19 162 LYS A O 1
ATOM 1290 N N . GLU A 1 163 ? 17.284 -1.529 4.291 1.00 89.12 163 GLU A N 1
ATOM 1291 C CA . GLU A 1 163 ? 16.795 -2.164 5.523 1.00 89.12 163 GLU A CA 1
ATOM 1292 C C . GLU A 1 163 ? 17.151 -3.652 5.564 1.00 89.12 163 GLU A C 1
ATOM 1294 O O . GLU A 1 163 ? 17.724 -4.125 6.535 1.00 89.12 163 GLU A O 1
ATOM 1299 N N . TYR A 1 164 ? 16.892 -4.383 4.478 1.00 89.12 164 TYR A N 1
ATOM 1300 C CA . TYR A 1 164 ? 17.212 -5.807 4.423 1.00 89.12 164 TYR A CA 1
ATOM 1301 C C . TYR A 1 164 ? 18.724 -6.090 4.427 1.00 89.12 164 TYR A C 1
ATOM 1303 O O . TYR A 1 164 ? 19.177 -7.063 5.026 1.00 89.12 164 TYR A O 1
ATOM 1311 N N . SER A 1 165 ? 19.520 -5.240 3.774 1.00 88.19 165 SER A N 1
ATOM 1312 C CA . SER A 1 165 ? 20.985 -5.355 3.810 1.00 88.19 165 SER A CA 1
ATOM 1313 C C . SER A 1 165 ? 21.516 -5.136 5.230 1.00 88.19 165 SER A C 1
ATOM 1315 O O . SER A 1 165 ? 22.372 -5.893 5.686 1.00 88.19 165 SER A O 1
ATOM 1317 N N . ASP A 1 166 ? 20.963 -4.155 5.944 1.00 87.19 166 ASP A N 1
ATOM 1318 C CA . ASP A 1 166 ? 21.309 -3.850 7.331 1.00 87.19 166 ASP A CA 1
ATOM 1319 C C . ASP A 1 166 ? 20.853 -4.968 8.285 1.00 87.19 166 ASP A C 1
ATOM 1321 O O . ASP A 1 166 ? 21.601 -5.359 9.180 1.00 87.19 166 ASP A O 1
ATOM 1325 N N . GLU A 1 167 ? 19.662 -5.542 8.076 1.00 87.00 167 GLU A N 1
ATOM 1326 C CA . GLU A 1 167 ? 19.164 -6.717 8.809 1.00 87.00 167 GLU A CA 1
ATOM 1327 C C . GLU A 1 167 ? 20.115 -7.917 8.664 1.00 87.00 167 GLU A C 1
ATOM 1329 O O . GLU A 1 167 ? 20.442 -8.563 9.661 1.00 87.00 167 GLU A O 1
ATOM 1334 N N . ILE A 1 168 ? 20.609 -8.193 7.449 1.00 85.50 168 ILE A N 1
ATOM 1335 C CA . ILE A 1 168 ? 21.592 -9.261 7.207 1.00 85.50 168 ILE A CA 1
ATOM 1336 C C . ILE A 1 168 ? 22.904 -8.970 7.941 1.00 85.50 168 ILE A C 1
ATOM 1338 O O . ILE A 1 168 ? 23.421 -9.846 8.635 1.00 85.50 168 ILE A O 1
ATOM 1342 N N . LEU A 1 169 ? 23.446 -7.757 7.802 1.00 80.75 169 LEU A N 1
ATOM 1343 C CA . LEU A 1 169 ? 24.716 -7.373 8.427 1.00 80.75 169 LEU A CA 1
ATOM 1344 C C . LEU A 1 169 ? 24.646 -7.476 9.956 1.00 80.75 169 LEU A C 1
ATOM 1346 O O . LEU A 1 169 ? 25.530 -8.066 10.575 1.00 80.75 169 LEU A O 1
ATOM 1350 N N . ASN A 1 170 ? 23.569 -6.972 10.558 1.00 80.06 170 ASN A N 1
ATOM 1351 C CA . ASN A 1 170 ? 23.344 -7.061 12.000 1.00 80.06 170 ASN A CA 1
ATOM 1352 C C . ASN A 1 170 ? 23.102 -8.506 12.460 1.00 80.06 170 ASN A C 1
ATOM 1354 O O . ASN A 1 170 ? 23.544 -8.892 13.540 1.00 80.06 170 ASN A O 1
ATOM 1358 N N . GLY A 1 171 ? 22.431 -9.322 11.644 1.00 76.88 171 GLY A N 1
ATOM 1359 C CA . GLY A 1 171 ? 22.247 -10.747 11.915 1.00 76.88 171 GLY A CA 1
ATOM 1360 C C . GLY A 1 171 ? 23.568 -11.518 11.954 1.00 76.88 171 GLY A C 1
ATOM 1361 O O . GLY A 1 171 ? 23.747 -12.362 12.825 1.00 76.88 171 GLY A O 1
ATOM 1362 N N . ILE A 1 172 ? 24.508 -11.192 11.062 1.00 72.19 172 ILE A N 1
ATOM 1363 C CA . ILE A 1 172 ? 25.848 -11.798 11.029 1.00 72.19 172 ILE A CA 1
ATOM 1364 C C . ILE A 1 172 ? 26.676 -11.361 12.244 1.00 72.19 172 ILE A C 1
ATOM 1366 O O . ILE A 1 172 ? 27.309 -12.196 12.882 1.00 72.19 172 ILE A O 1
ATOM 1370 N N . LEU A 1 173 ? 26.656 -10.069 12.589 1.00 64.44 173 LEU A N 1
ATOM 1371 C CA . LEU A 1 173 ? 27.438 -9.526 13.708 1.00 64.44 173 LEU A CA 1
ATOM 1372 C C . LEU A 1 173 ? 26.985 -10.051 15.078 1.00 64.44 173 LEU A C 1
ATOM 1374 O O . LEU A 1 173 ? 27.811 -10.186 15.968 1.00 64.44 173 LEU A O 1
ATOM 1378 N N . ASN A 1 174 ? 25.701 -10.378 15.243 1.00 63.72 174 ASN A N 1
ATOM 1379 C CA . ASN A 1 174 ? 25.157 -10.921 16.494 1.00 63.72 174 ASN A CA 1
ATOM 1380 C C . ASN A 1 174 ? 25.326 -12.449 16.641 1.00 63.72 174 ASN A C 1
ATOM 1382 O O . ASN A 1 174 ? 24.852 -13.020 17.623 1.00 63.72 174 ASN A O 1
ATOM 1386 N N . GLN A 1 175 ? 25.947 -13.121 15.665 1.00 56.91 175 GLN A N 1
ATOM 1387 C CA . GLN A 1 175 ? 26.250 -14.559 15.700 1.00 56.91 175 GLN A CA 1
ATOM 1388 C C . GLN A 1 175 ? 27.741 -14.864 15.936 1.00 56.91 175 GLN A C 1
ATOM 1390 O O . GLN A 1 175 ? 28.116 -16.039 15.956 1.00 56.91 175 GLN A O 1
ATOM 1395 N N . VAL A 1 176 ? 28.574 -13.831 16.112 1.00 48.88 176 VAL A N 1
ATOM 1396 C CA . VAL A 1 176 ? 30.011 -13.915 16.441 1.00 48.88 176 VAL A CA 1
ATOM 1397 C C . VAL A 1 176 ? 30.221 -13.503 17.892 1.00 48.88 176 VAL A C 1
ATOM 1399 O O . VAL A 1 176 ? 31.009 -14.191 18.576 1.00 48.88 176 VAL A O 1
#

pLDDT: mean 85.85, std 11.41, range [45.09, 97.0]

Radius of gyration: 18.31 Å; chains: 1; bounding box: 55×32×43 Å

Foldseek 3Di:
DDDLCPQVCLVVVVVCCVVVNADLVRLQVQLVCCPDPSNLSNLSSLVSCVVPPDPVSLVPHDPVSNVSSVVSVVVVVVQVPQQDWDAQVNFTDGFQWKKAFNVDRVFIWTQHNQAIHGPNDHDSHQQVVQCVVVVDGDDRQQGMWTQDPVVRHTHRNVVSVVVVVVVVVVVVVVVD

Secondary structure (DSSP, 8-state):
---TTTTTTHHHHHHHHHHH---HHHHHHHHGGGGSTTHHHHHHHHHHHHHH--HHHHTTS-HHHHHHHHHHHHHHHHHHHT--EEEETTEEEETT-EEEETTEEEEEEEEETTEEEETTEEESSHHHHHHHHHSS---HHHHEEEEETTTTEEEEHHHHHHHHHHHHHHHHHTT-

Organism: NCBI:txid136468

Sequence (176 aa):
MLSIGWSSESEQRRKDLEQNGLSINEAQSCLGMYRTSVYPIATEVADFIFSNWGARMVARLDKESRDILFEIYDSNEKTKSEQSLVTIKGTPFYLGTKLRLKSNHRVGAVINSEGISLNGKVFTSFSSAGTEVTKTSVNGWLCWEYYCTKSSCWLIVDNRRKEYSDEILNGILNQV

=== Feature glossary ===
Annotated list of the representations used here:

Nearest PDB structures. The Foldseek neighbor list gives the closest experimentally determined structures in the PDB, ranked by structural alignment. TM-score near 1 means near-identical fold; near 0.3 means only rough topology match. This is how one finds what a novel AlphaFold prediction most resembles in the solved-structure universe.

Foldseek 3Di. Foldseek's 3Di representation compresses backbone geometry into a per-residue letter drawn from a learned twenty-state alphabet. It captures the tertiary interaction pattern around each residue — which residues are packed against it in space, regardless of where they are in sequence.

Radius of gyration, Cα contacts, bounding box. Radius of gyration (Rg) is the root-mean-square distance of Cα atoms from their centroid — a single number for overall size and compactness. A globular domain of N residues has Rg ≈ 2.2·N^0.38 Å; an extended or disordered chain has a much larger Rg. The Cα contact count is the number of residue pairs whose Cα atoms are within 8 Å and are more than four positions apart in sequence — a standard proxy for tertiary packing density. The bounding box is the smallest axis-aligned box enclosing all Cα atoms.

InterPro / GO / CATH / organism. The annotation block draws on four external resources. InterPro: which protein families and domains the sequence belongs to. GO: standardized terms for what the protein does, what process it participates in, and where in the cell it acts. CATH: which structural fold it has in the CATH hierarchy. Organism: the species of origin.

mmCIF coordinates. The mmCIF block holds the 3D Cartesian coordinates of each backbone atom (N, Cα, C, O) in ångströms. mmCIF is the PDB's canonical archive format — a tagged-loop text representation of the atomic model.

pLDDT. pLDDT is the predicted lDDT-Cα score: AlphaFold's confidence that the local environment of each residue (all inter-atomic distances within 15 Å) is correctly placed. It is a per-residue number between 0 and 100, with higher meaning more reliable.

Backbone torsions (φ/ψ). φ (phi) and ψ (psi) are the two rotatable backbone dihedrals per residue: φ is the C(i-1)–N–Cα–C torsion, ψ is the N–Cα–C–N(i+1) torsion, both in degrees on (−180°, 180°]. α-helical residues cluster near (−60°, −45°); β-strand residues near (−120°, +130°). A Ramachandran plot is simply a scatter of (φ, ψ) for every residue.

B-factor. For experimental (PDB) structures, the B-factor (temperature factor) quantifies the positional spread of each atom in the crystal — a combination of thermal vibration and static disorder — in units of Å². High B-factors mark flexible loops or poorly resolved regions; low B-factors mark the rigid, well-ordered core.

Secondary structure (3-state, P-SEA). SS3 is a coarse helix/strand/coil call (letters a/b/c) made by the P-SEA algorithm from inter-Cα distances and dihedrals. It is less detailed than DSSP but needs only Cα positions.

Predicted aligned error. Predicted aligned error is AlphaFold's pairwise confidence. Unlike pLDDT (per-residue), PAE is per-residue-pair and captures whether two parts of the structure are correctly placed relative to each other. Units are ångströms of expected positional error.

Solvent-accessible surface area. Solvent-accessible surface area (SASA) is the area in Å² traced out by the centre of a 1.4 Å probe sphere (a water molecule) rolled over the protein's van der Waals surface (Shrake–Rupley / Lee–Richards construction). Buried residues have near-zero SASA; fully exposed residues can exceed 200 Å². The total SASA scales roughly with the number of surface residues.

Secondary structure (8-state, DSSP). The SS8 string is DSSP's per-residue secondary-structure call. α-helix (H) means an i→i+4 H-bond ladder; β-strand (E) means the residue participates in a β-sheet; 3₁₀ (G) and π (I) are tighter and wider helices; T/S are turns/bends; '-' is loop.

Rendered structure images. Structure images are PyMOL renders from six orthogonal camera directions. Cartoon representation draws helices as coils and strands as arrows; sticks shows the backbone as bonds; surface shows the solvent-excluded envelope. Rainbow coloring maps sequence position to hue (blue→red, N→C); chain coloring assigns a distinct color per polypeptide.

Sequence. The amino-acid sequence is the protein's primary structure: the linear order of residues from the N-terminus to the C-terminus, written in one-letter code. Everything else here — the 3D coordinates, the secondary structure, the domain annotations — is ultimately a consequence of this string.

Contact-map, Ramachandran, and PAE plots. Three diagnostic plots accompany the record. The Cα contact map visualizes the tertiary structure as a 2D adjacency matrix (8 Å cutoff, sequence-local contacts suppressed). The Ramachandran plot shows the distribution of backbone (φ, ψ) torsions, with points in the α and β basins reflecting secondary structure content. The PAE plot shows AlphaFold's inter-residue confidence as a color matrix.